Protein AF-A0A439CUJ9-F1 (afdb_monomer)

InterPro domains:
  IPR000056 Ribulose-phosphate 3-epimerase-like [PF00834] (53-218)
  IPR000056 Ribulose-phosphate 3-epimerase-like [PS01086] (178-200)
  IPR000056 Ribulose-phosphate 3-epimerase-like [PTHR11749] (5-219)
  IPR000056 Ribulose-phosphate 3-epimerase-like [cd00429] (6-219)
  IPR011060 Ribulose-phosphate binding barrel [SSF51366] (4-218)
  IPR013785 Aldolase-type TIM barrel [G3DSA:3.20.20.70] (1-219)

Structure (mmCIF, N/CA/C/O backbone):
data_AF-A0A439CUJ9-F1
#
_entry.id   AF-A0A439CUJ9-F1
#
loop_
_atom_site.group_PDB
_atom_site.id
_atom_site.type_symbol
_atom_site.label_atom_id
_atom_site.label_alt_id
_atom_site.label_comp_id
_atom_site.label_asym_id
_atom_site.label_entity_id
_atom_site.label_seq_id
_atom_site.pdbx_PDB_ins_code
_atom_site.Cartn_x
_atom_site.Cartn_y
_atom_site.Cartn_z
_atom_site.occupancy
_atom_site.B_iso_or_equiv
_atom_site.auth_seq_id
_atom_site.auth_comp_id
_atom_site.auth_asym_id
_atom_site.auth_atom_id
_atom_site.pdbx_PDB_model_num
ATOM 1 N N . MET A 1 1 ? -4.126 -18.151 13.450 1.00 56.88 1 MET A N 1
ATOM 2 C CA . MET A 1 1 ? -2.817 -18.750 13.092 1.00 56.88 1 MET A CA 1
ATOM 3 C C . MET A 1 1 ? -2.001 -17.645 12.458 1.00 56.88 1 MET A C 1
ATOM 5 O O . MET A 1 1 ? -2.544 -16.977 11.591 1.00 56.88 1 MET A O 1
ATOM 9 N N . ALA A 1 2 ? -0.741 -17.445 12.864 1.00 62.59 2 ALA A N 1
ATOM 10 C CA . ALA A 1 2 ? 0.074 -16.368 12.299 1.00 62.59 2 ALA A CA 1
ATOM 11 C C . ALA A 1 2 ? 0.083 -16.448 10.756 1.00 62.59 2 ALA A C 1
ATOM 13 O O . ALA A 1 2 ? 0.238 -17.558 10.228 1.00 62.59 2 ALA A O 1
ATOM 14 N N . PRO A 1 3 ? -0.101 -15.323 10.039 1.00 79.75 3 PRO A N 1
ATOM 15 C CA . PRO A 1 3 ? -0.120 -15.326 8.584 1.00 79.75 3 PRO A CA 1
ATOM 16 C C . PRO A 1 3 ? 1.152 -15.946 8.013 1.00 79.75 3 PRO A C 1
ATOM 18 O O . PRO A 1 3 ? 2.239 -15.831 8.588 1.00 79.75 3 PRO A O 1
ATOM 21 N N . LYS A 1 4 ? 1.018 -16.607 6.862 1.00 85.81 4 LYS A N 1
ATOM 22 C CA . LYS A 1 4 ? 2.167 -17.144 6.134 1.00 85.81 4 LYS A CA 1
ATOM 23 C C . LYS A 1 4 ? 3.103 -15.989 5.777 1.00 85.81 4 LYS A C 1
ATOM 25 O O . LYS A 1 4 ? 2.645 -14.958 5.298 1.00 85.81 4 LYS A O 1
ATOM 30 N N . ALA A 1 5 ? 4.405 -16.170 5.988 1.00 88.62 5 ALA A N 1
ATOM 31 C CA . ALA A 1 5 ? 5.384 -15.158 5.611 1.00 88.62 5 ALA A CA 1
ATOM 32 C C . ALA A 1 5 ? 5.330 -14.887 4.097 1.00 88.62 5 ALA A C 1
ATOM 34 O O . ALA A 1 5 ? 5.321 -15.820 3.289 1.00 88.62 5 ALA A O 1
ATOM 35 N N . ILE A 1 6 ? 5.312 -13.606 3.735 1.00 89.81 6 ILE A N 1
ATOM 36 C CA . ILE A 1 6 ? 5.331 -13.106 2.359 1.00 89.81 6 ILE A CA 1
ATOM 37 C C . ILE A 1 6 ? 6.602 -12.275 2.205 1.00 89.81 6 ILE A C 1
ATOM 39 O O . ILE A 1 6 ? 6.964 -11.515 3.099 1.00 89.81 6 ILE A O 1
ATOM 43 N N . ILE A 1 7 ? 7.292 -12.431 1.077 1.00 88.75 7 ILE A N 1
ATOM 44 C CA . ILE A 1 7 ? 8.436 -11.591 0.722 1.00 88.75 7 ILE A CA 1
ATOM 45 C C . ILE A 1 7 ? 7.994 -10.703 -0.433 1.00 88.75 7 ILE A C 1
ATOM 47 O O . ILE A 1 7 ? 7.571 -11.227 -1.463 1.00 88.75 7 ILE A O 1
ATOM 51 N N . ALA A 1 8 ? 8.115 -9.386 -0.265 1.00 89.19 8 ALA A N 1
ATOM 52 C CA . ALA A 1 8 ? 7.685 -8.384 -1.234 1.00 89.19 8 ALA A CA 1
ATOM 53 C C . ALA A 1 8 ? 8.885 -7.609 -1.813 1.00 89.19 8 ALA A C 1
ATOM 55 O O . ALA A 1 8 ? 9.277 -6.574 -1.276 1.00 89.19 8 ALA A O 1
ATOM 56 N N . PRO A 1 9 ? 9.546 -8.077 -2.890 1.00 87.19 9 PRO A N 1
ATOM 57 C CA . PRO A 1 9 ? 10.721 -7.384 -3.407 1.00 87.19 9 PRO A CA 1
ATOM 58 C C . PRO A 1 9 ? 10.364 -6.004 -3.980 1.00 87.19 9 PRO A C 1
ATOM 60 O O . PRO A 1 9 ? 9.748 -5.921 -5.046 1.00 87.19 9 PRO A O 1
ATOM 63 N N . SER A 1 10 ? 10.829 -4.927 -3.339 1.00 86.25 10 SER A N 1
ATOM 64 C CA . SER A 1 10 ? 10.616 -3.550 -3.814 1.00 86.25 10 SER A CA 1
ATOM 65 C C . SER A 1 10 ? 11.237 -3.309 -5.181 1.00 86.25 10 SER A C 1
ATOM 67 O O . SER A 1 10 ? 12.448 -3.472 -5.368 1.00 86.25 10 SER A O 1
ATOM 69 N N . ILE A 1 11 ? 10.426 -2.917 -6.164 1.00 84.81 11 ILE A N 1
ATOM 70 C CA . ILE A 1 11 ? 10.901 -2.653 -7.528 1.00 84.81 11 ILE A CA 1
ATOM 71 C C . ILE A 1 11 ? 11.652 -1.320 -7.653 1.00 84.81 11 ILE A C 1
ATOM 73 O O . ILE A 1 11 ? 12.277 -1.072 -8.678 1.00 84.81 11 ILE A O 1
ATOM 77 N N . LEU A 1 12 ? 11.671 -0.497 -6.598 1.00 80.75 12 LEU A N 1
ATOM 78 C CA . LEU A 1 12 ? 12.441 0.749 -6.550 1.00 80.75 12 LEU A CA 1
ATOM 79 C C . LEU A 1 12 ? 13.957 0.515 -6.693 1.00 80.75 12 LEU A C 1
ATOM 81 O O . LEU A 1 12 ? 14.672 1.386 -7.172 1.00 80.75 12 LEU A O 1
ATOM 85 N N . SER A 1 13 ? 14.443 -0.667 -6.303 1.00 81.69 13 SER A N 1
ATOM 86 C CA . SER A 1 13 ? 15.849 -1.080 -6.433 1.00 81.69 13 SER A CA 1
ATOM 87 C C . SER A 1 13 ? 16.170 -1.809 -7.745 1.00 81.69 13 SER A C 1
ATOM 89 O O . SER A 1 13 ? 17.267 -2.345 -7.899 1.00 81.69 13 SER A O 1
ATOM 91 N N . ALA A 1 14 ? 15.208 -1.918 -8.665 1.00 86.00 14 ALA A N 1
ATOM 92 C CA . ALA A 1 14 ? 15.400 -2.594 -9.943 1.00 86.00 14 ALA A CA 1
ATOM 93 C C . ALA A 1 14 ? 16.078 -1.692 -10.985 1.00 86.00 14 ALA A C 1
ATOM 95 O O . ALA A 1 14 ? 16.062 -0.469 -10.886 1.00 86.00 14 ALA A O 1
ATOM 96 N N . ASP A 1 15 ? 16.604 -2.312 -12.043 1.00 88.06 15 ASP A N 1
ATOM 97 C CA . ASP A 1 15 ? 16.969 -1.591 -13.260 1.00 88.06 15 ASP A CA 1
ATOM 98 C C . ASP A 1 15 ? 15.694 -1.109 -13.973 1.00 88.06 15 ASP A C 1
ATOM 100 O O . ASP A 1 15 ? 14.925 -1.910 -14.524 1.00 88.06 15 ASP A O 1
ATOM 104 N N . PHE A 1 16 ? 15.468 0.208 -13.969 1.00 87.12 16 PHE A N 1
ATOM 105 C CA . PHE A 1 16 ? 14.292 0.808 -14.594 1.00 87.12 16 PHE A CA 1
ATOM 106 C C . PHE A 1 16 ? 14.241 0.623 -16.115 1.00 87.12 16 PHE A C 1
ATOM 108 O O . PHE A 1 16 ? 13.147 0.611 -16.684 1.00 87.12 16 PHE A O 1
ATOM 115 N N . ALA A 1 17 ? 15.380 0.392 -16.777 1.00 90.31 17 ALA A N 1
ATOM 116 C CA . ALA A 1 17 ? 15.408 0.084 -18.204 1.00 90.31 17 ALA A CA 1
ATOM 117 C C . ALA A 1 17 ? 14.853 -1.320 -18.513 1.00 90.31 17 ALA A C 1
ATOM 119 O O . ALA A 1 17 ? 14.482 -1.605 -19.651 1.00 90.31 17 ALA A O 1
ATOM 120 N N . GLN A 1 18 ? 14.761 -2.200 -17.506 1.00 91.12 18 GLN A N 1
ATOM 121 C CA . GLN A 1 18 ? 14.375 -3.605 -17.662 1.00 91.12 18 GLN A CA 1
ATOM 122 C C . GLN A 1 18 ? 13.302 -4.053 -16.654 1.00 91.12 18 GLN A C 1
ATOM 124 O O . GLN A 1 18 ? 13.279 -5.212 -16.227 1.00 91.12 18 GLN A O 1
ATOM 129 N N . LEU A 1 19 ? 12.373 -3.164 -16.280 1.00 87.88 19 LEU A N 1
ATOM 130 C CA . LEU A 1 19 ? 11.358 -3.447 -15.252 1.00 87.88 19 LEU A CA 1
ATOM 131 C C . LEU A 1 19 ? 10.522 -4.697 -15.530 1.00 87.88 19 LEU A C 1
ATOM 133 O O . LEU A 1 19 ? 10.300 -5.491 -14.622 1.00 87.88 19 LEU A O 1
ATOM 137 N N . GLY A 1 20 ? 10.084 -4.907 -16.775 1.00 86.19 20 GLY A N 1
ATOM 138 C CA . GLY A 1 20 ? 9.278 -6.079 -17.135 1.00 86.19 20 GLY A CA 1
ATOM 139 C C . GLY A 1 20 ? 10.035 -7.399 -16.952 1.00 86.19 20 GLY A C 1
ATOM 140 O O . GLY A 1 20 ? 9.498 -8.356 -16.391 1.00 86.19 20 GLY A O 1
ATOM 141 N N . ALA A 1 21 ? 11.304 -7.442 -17.370 1.00 87.75 21 ALA A N 1
ATOM 142 C CA . ALA A 1 21 ? 12.164 -8.610 -17.189 1.00 87.75 21 ALA A CA 1
ATOM 143 C C . ALA A 1 21 ? 12.489 -8.842 -15.706 1.00 87.75 21 ALA A C 1
ATOM 145 O O . ALA A 1 21 ? 12.405 -9.974 -15.227 1.00 87.75 21 ALA A O 1
ATOM 146 N N . THR A 1 22 ? 12.778 -7.770 -14.962 1.00 85.94 22 THR A N 1
ATOM 147 C CA . THR A 1 22 ? 13.052 -7.835 -13.521 1.00 85.94 22 THR A CA 1
ATOM 148 C C . THR A 1 22 ? 11.837 -8.325 -12.739 1.00 85.94 22 THR A C 1
ATOM 150 O O . THR A 1 22 ? 11.966 -9.215 -11.900 1.00 85.94 22 THR A O 1
ATOM 153 N N . ALA A 1 23 ? 10.648 -7.803 -13.044 1.00 83.88 23 ALA A N 1
ATOM 154 C CA . ALA A 1 23 ? 9.389 -8.221 -12.439 1.00 83.88 23 ALA A CA 1
ATOM 155 C C . ALA A 1 23 ? 9.116 -9.707 -12.678 1.00 83.88 23 ALA A C 1
ATOM 157 O O . ALA A 1 23 ? 8.887 -10.452 -11.727 1.00 83.88 23 ALA A O 1
ATOM 158 N N . ARG A 1 24 ? 9.242 -10.163 -13.932 1.00 84.31 24 ARG A N 1
ATOM 159 C CA . ARG A 1 24 ? 9.102 -11.582 -14.277 1.00 84.31 24 ARG A CA 1
ATOM 160 C C . ARG A 1 24 ? 10.120 -12.447 -13.538 1.00 84.31 24 ARG A C 1
ATOM 162 O O . ARG A 1 24 ? 9.749 -13.478 -12.992 1.00 84.31 24 ARG A O 1
ATOM 169 N N . GLY A 1 25 ? 11.388 -12.039 -13.508 1.00 83.50 25 GLY A N 1
ATOM 170 C CA . GLY A 1 25 ? 12.460 -12.783 -12.844 1.00 83.50 25 GLY A CA 1
ATOM 171 C C . GLY A 1 25 ? 12.277 -12.888 -11.328 1.00 83.50 25 GLY A C 1
ATOM 172 O O . GLY A 1 25 ? 12.521 -13.942 -10.745 1.00 83.50 25 GLY A O 1
ATOM 173 N N . ARG A 1 26 ? 11.813 -11.817 -10.676 1.00 81.69 26 ARG A N 1
ATOM 174 C CA . ARG A 1 26 ? 11.471 -11.833 -9.246 1.00 81.69 26 ARG A CA 1
ATOM 175 C C . ARG A 1 26 ? 10.249 -12.704 -8.990 1.00 81.69 26 ARG A C 1
ATOM 177 O O . ARG A 1 26 ? 10.286 -13.540 -8.094 1.00 81.69 26 ARG A O 1
ATOM 184 N N . TRP A 1 27 ? 9.217 -12.582 -9.822 1.00 79.06 27 TRP A N 1
ATOM 185 C CA . TRP A 1 27 ? 8.025 -13.416 -9.726 1.00 79.06 27 TRP A CA 1
ATOM 186 C C . TRP A 1 27 ? 8.336 -14.906 -9.897 1.00 79.06 27 TRP A C 1
ATOM 188 O O . TRP A 1 27 ? 7.811 -15.708 -9.131 1.00 79.06 27 TRP A O 1
ATOM 198 N N . THR A 1 28 ? 9.193 -15.308 -10.845 1.00 76.94 28 THR A N 1
ATOM 199 C CA . THR A 1 28 ? 9.563 -16.725 -11.043 1.00 76.94 28 THR A CA 1
ATOM 200 C C . THR A 1 28 ? 10.370 -17.304 -9.885 1.00 76.94 28 THR A C 1
ATOM 202 O O . THR A 1 28 ? 10.243 -18.493 -9.608 1.00 76.94 28 THR A O 1
ATOM 205 N N . ARG A 1 29 ? 11.178 -16.481 -9.208 1.00 76.19 29 ARG A N 1
ATOM 206 C CA . ARG A 1 29 ? 12.072 -16.909 -8.119 1.00 76.19 29 ARG A CA 1
ATOM 207 C C . ARG A 1 29 ? 11.450 -16.813 -6.726 1.00 76.19 29 ARG A C 1
ATOM 209 O O . ARG A 1 29 ? 11.923 -17.494 -5.823 1.00 76.19 29 ARG A O 1
ATOM 216 N N . ALA A 1 30 ? 10.431 -15.978 -6.535 1.00 65.38 30 ALA A N 1
ATOM 217 C CA . ALA A 1 30 ? 9.776 -15.815 -5.243 1.00 65.38 30 ALA A CA 1
ATOM 218 C C . ALA A 1 30 ? 8.842 -17.012 -4.951 1.00 65.38 30 ALA A C 1
ATOM 220 O O . ALA A 1 30 ? 7.888 -17.229 -5.704 1.00 65.38 30 ALA A O 1
ATOM 221 N N . PRO A 1 31 ? 9.069 -17.778 -3.863 1.00 55.97 31 PRO A N 1
ATOM 222 C CA . PRO A 1 31 ? 8.199 -18.897 -3.481 1.00 55.97 31 PRO A CA 1
ATOM 223 C C . PRO A 1 31 ? 6.812 -18.425 -3.006 1.00 55.97 31 PRO A C 1
ATOM 225 O O . PRO A 1 31 ? 5.825 -19.147 -3.121 1.00 55.97 31 PRO A O 1
ATOM 228 N N . THR A 1 32 ? 6.742 -17.190 -2.511 1.00 53.72 32 THR A N 1
ATOM 229 C CA . THR A 1 32 ? 5.562 -16.430 -2.081 1.00 53.72 32 THR A CA 1
ATOM 230 C C . THR A 1 32 ? 5.905 -14.958 -2.269 1.00 53.72 32 THR A C 1
ATOM 232 O O . THR A 1 32 ? 7.034 -14.583 -1.949 1.00 53.72 32 THR A O 1
ATOM 235 N N . GLY A 1 33 ? 4.993 -14.117 -2.760 1.00 55.78 33 GLY A N 1
ATOM 236 C CA . GLY A 1 33 ? 5.328 -12.697 -2.825 1.00 55.78 33 GLY A CA 1
ATOM 237 C C . GLY A 1 33 ? 4.333 -11.779 -3.508 1.00 55.78 33 GLY A C 1
ATOM 238 O O . GLY A 1 33 ? 3.817 -12.089 -4.588 1.00 55.78 33 GLY A O 1
ATOM 239 N N . SER A 1 34 ? 4.148 -10.621 -2.885 1.00 58.66 34 SER A N 1
ATOM 240 C CA . SER A 1 34 ? 3.695 -9.403 -3.536 1.00 58.66 34 SER A CA 1
ATOM 241 C C . SER A 1 34 ? 4.873 -8.705 -4.231 1.00 58.66 34 SER A C 1
ATOM 243 O O . SER A 1 34 ? 6.044 -9.047 -4.054 1.00 58.66 34 SER A O 1
ATOM 245 N N . MET A 1 35 ? 4.578 -7.737 -5.083 1.00 66.25 35 MET A N 1
ATOM 246 C CA . MET A 1 35 ? 5.560 -6.793 -5.593 1.00 66.25 35 MET A CA 1
ATOM 247 C C . MET A 1 35 ? 5.265 -5.436 -4.988 1.00 66.25 35 MET A C 1
ATOM 249 O O . MET A 1 35 ? 4.222 -4.869 -5.300 1.00 66.25 35 MET A O 1
ATOM 253 N N . LEU A 1 36 ? 6.195 -4.929 -4.179 1.00 66.62 36 LEU A N 1
ATOM 254 C CA . LEU A 1 36 ? 6.102 -3.589 -3.620 1.00 66.62 36 LEU A CA 1
ATOM 255 C C . LEU A 1 36 ? 6.466 -2.556 -4.697 1.00 66.62 36 LEU A C 1
ATOM 257 O O . LEU A 1 36 ? 7.576 -2.539 -5.246 1.00 66.62 36 LEU A O 1
ATOM 261 N N . ILE A 1 37 ? 5.489 -1.721 -5.025 1.00 69.12 37 ILE A N 1
ATOM 262 C CA . ILE A 1 37 ? 5.508 -0.679 -6.045 1.00 69.12 37 ILE A CA 1
ATOM 263 C C . ILE A 1 37 ? 5.378 0.655 -5.313 1.00 69.12 37 ILE A C 1
ATOM 265 O O . ILE A 1 37 ? 4.281 1.098 -4.989 1.00 69.12 37 ILE A O 1
ATOM 269 N N . SER A 1 38 ? 6.516 1.292 -5.049 1.00 73.19 38 SER A N 1
ATOM 270 C CA . SER A 1 38 ? 6.581 2.590 -4.380 1.00 73.19 38 SER A CA 1
ATOM 271 C C . SER A 1 38 ? 6.253 3.726 -5.353 1.00 73.19 38 SER A C 1
ATOM 273 O O . SER A 1 38 ? 7.038 4.011 -6.263 1.00 73.19 38 SER A O 1
ATOM 275 N N . CYS A 1 39 ? 5.122 4.399 -5.150 1.00 67.12 39 CYS A N 1
ATOM 276 C CA . CYS A 1 39 ? 4.678 5.533 -5.960 1.00 67.12 39 CYS A CA 1
ATOM 277 C C . CYS A 1 39 ? 4.835 6.838 -5.187 1.00 67.12 39 CYS A C 1
ATOM 279 O O . CYS A 1 39 ? 4.351 6.958 -4.063 1.00 67.12 39 CYS A O 1
ATOM 281 N N . VAL A 1 40 ? 5.526 7.802 -5.796 1.00 65.38 40 VAL A N 1
ATOM 282 C CA . VAL A 1 40 ? 5.964 9.022 -5.123 1.00 65.38 40 VAL A CA 1
ATOM 283 C C . VAL A 1 40 ? 5.701 10.263 -5.976 1.00 65.38 40 VAL A C 1
ATOM 285 O O . VAL A 1 40 ? 6.002 10.259 -7.171 1.00 65.38 40 VAL A O 1
ATOM 288 N N . GLU A 1 41 ? 5.186 11.322 -5.350 1.00 57.09 41 GLU A N 1
ATOM 289 C CA . GLU A 1 41 ? 4.962 12.650 -5.943 1.00 57.09 41 GLU A CA 1
ATOM 290 C C . GLU A 1 41 ? 5.873 13.725 -5.302 1.00 57.09 41 GLU A C 1
ATOM 292 O O . GLU A 1 41 ? 6.038 13.695 -4.082 1.00 57.09 41 GLU A O 1
ATOM 297 N N . PRO A 1 42 ? 6.377 14.720 -6.077 1.00 42.53 42 PRO A N 1
ATOM 298 C CA . PRO A 1 42 ? 7.525 15.575 -5.737 1.00 42.53 42 PRO A CA 1
ATOM 299 C C . PRO A 1 42 ? 7.591 16.264 -4.364 1.00 42.53 42 PRO A C 1
ATOM 301 O O . PRO A 1 42 ? 8.224 15.736 -3.496 1.00 42.53 42 PRO A O 1
ATOM 304 N N . LYS A 1 43 ? 7.068 17.459 -4.116 1.00 44.88 43 LYS A N 1
ATOM 305 C CA . LYS A 1 43 ? 7.453 18.461 -3.087 1.00 44.88 43 LYS A CA 1
ATOM 306 C C . LYS A 1 43 ? 8.400 19.485 -3.707 1.00 44.88 43 LYS A C 1
ATOM 308 O O . LYS A 1 43 ? 9.581 19.202 -3.912 1.00 44.88 43 LYS A O 1
ATOM 313 N N . PRO A 1 44 ? 7.900 20.695 -4.001 1.00 40.56 44 PRO A N 1
ATOM 314 C CA . PRO A 1 44 ? 8.744 21.821 -4.344 1.00 40.56 44 PRO A CA 1
ATOM 315 C C . PRO A 1 44 ? 9.737 22.103 -3.212 1.00 40.56 44 PRO A C 1
ATOM 317 O O . PRO A 1 44 ? 9.394 22.074 -2.029 1.00 40.56 44 PRO A O 1
ATOM 320 N N . LEU A 1 45 ? 10.978 22.410 -3.583 1.00 41.78 45 LEU A N 1
ATOM 321 C CA . LEU A 1 45 ? 12.003 22.945 -2.689 1.00 41.78 45 LEU A CA 1
ATOM 322 C C . LEU A 1 45 ? 11.633 24.384 -2.282 1.00 41.78 45 LEU A C 1
ATOM 324 O O . LEU A 1 45 ? 12.243 25.339 -2.748 1.00 41.78 45 LEU A O 1
ATOM 328 N N . GLU A 1 46 ? 10.620 24.559 -1.434 1.00 44.81 46 GLU A N 1
ATOM 329 C CA . GLU A 1 46 ? 10.283 25.852 -0.829 1.00 44.81 46 GLU A CA 1
ATOM 330 C C . GLU A 1 46 ? 10.353 25.804 0.710 1.00 44.81 46 GLU A C 1
ATOM 332 O O . GLU A 1 46 ? 10.180 24.738 1.315 1.00 44.81 46 GLU A O 1
ATOM 337 N N . PRO A 1 47 ? 10.666 26.942 1.369 1.00 40.62 47 PRO A N 1
ATOM 338 C CA . PRO A 1 47 ? 10.909 27.008 2.810 1.00 40.62 47 PRO A CA 1
ATOM 339 C C . PRO A 1 47 ? 9.688 26.558 3.641 1.00 40.62 47 PRO A C 1
ATOM 341 O O . PRO A 1 47 ? 8.556 26.604 3.160 1.00 40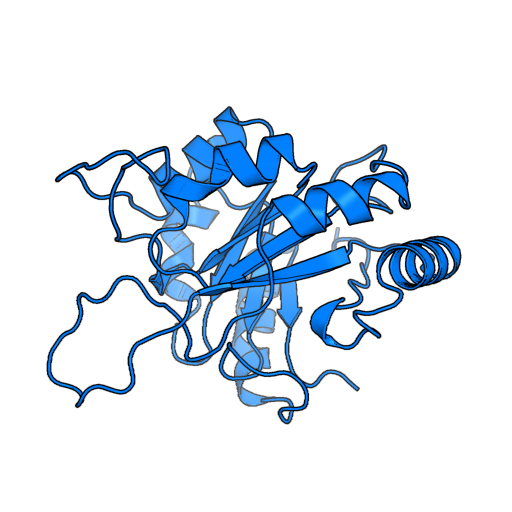.62 47 PRO A O 1
ATOM 344 N N . PRO A 1 48 ? 9.883 26.147 4.913 1.00 45.66 48 PRO A N 1
ATOM 345 C CA . PRO A 1 48 ? 8.976 25.272 5.681 1.00 45.66 48 PRO A CA 1
ATOM 346 C C . PRO A 1 48 ? 7.605 25.860 6.094 1.00 45.66 48 PRO A C 1
ATOM 348 O O . PRO A 1 48 ? 6.963 25.346 7.007 1.00 45.66 48 PRO A O 1
ATOM 351 N N . ALA A 1 49 ? 7.112 26.916 5.446 1.00 34.59 49 ALA A N 1
ATOM 352 C CA . ALA A 1 49 ? 5.967 27.699 5.911 1.00 34.59 49 ALA A CA 1
ATOM 353 C C . ALA A 1 49 ? 4.604 27.375 5.259 1.00 34.59 49 ALA A C 1
ATOM 355 O O . ALA A 1 49 ? 3.613 28.014 5.615 1.00 34.59 49 ALA A O 1
ATOM 356 N N . ARG A 1 50 ? 4.476 26.402 4.341 1.00 34.88 50 ARG A N 1
ATOM 357 C CA . ARG A 1 50 ? 3.163 26.055 3.747 1.00 34.88 50 ARG A CA 1
ATOM 358 C C . ARG A 1 50 ? 2.889 24.547 3.751 1.00 34.88 50 ARG A C 1
ATOM 360 O O . ARG A 1 50 ? 3.309 23.818 2.873 1.00 34.88 50 ARG A O 1
ATOM 367 N N . LYS A 1 51 ? 2.093 24.103 4.731 1.00 38.59 51 LYS A N 1
ATOM 368 C CA . LYS A 1 51 ? 1.551 22.738 4.937 1.00 38.59 51 LYS A CA 1
ATOM 369 C C . LYS A 1 51 ? 0.560 22.237 3.848 1.00 38.59 51 LYS A C 1
ATOM 371 O O . LYS A 1 51 ? -0.305 21.425 4.157 1.00 38.59 51 LYS A O 1
ATOM 376 N N . ARG A 1 52 ? 0.568 22.765 2.616 1.00 41.56 52 ARG A N 1
ATOM 377 C CA . ARG A 1 52 ? -0.534 22.563 1.640 1.00 41.56 52 ARG A CA 1
ATOM 378 C C . ARG A 1 52 ? -0.093 22.481 0.173 1.00 41.56 52 ARG A C 1
ATOM 380 O O . ARG A 1 52 ? -0.725 23.085 -0.683 1.00 41.56 52 ARG A O 1
ATOM 387 N N . ASP A 1 53 ? 0.977 21.765 -0.128 1.00 37.25 53 ASP A N 1
ATOM 388 C CA . ASP A 1 53 ? 1.518 21.650 -1.486 1.00 37.25 53 ASP A CA 1
ATOM 389 C C . ASP A 1 53 ? 1.236 20.308 -2.176 1.00 37.25 53 ASP A C 1
ATOM 391 O O . ASP A 1 53 ? 1.671 20.132 -3.304 1.00 37.25 53 ASP A O 1
ATOM 395 N N . GLY A 1 54 ? 0.470 19.390 -1.576 1.00 45.91 54 GLY A N 1
ATOM 396 C CA . GLY A 1 54 ? 0.022 18.178 -2.280 1.00 45.91 54 GLY A CA 1
ATOM 397 C C . GLY A 1 54 ? 1.127 17.146 -2.521 1.00 45.91 54 GLY A C 1
ATOM 398 O O . GLY A 1 54 ? 0.987 16.301 -3.394 1.00 45.91 54 GLY A O 1
ATOM 399 N N . HIS A 1 55 ? 2.201 17.176 -1.729 1.00 63.12 55 HIS A N 1
ATOM 400 C CA . HIS A 1 55 ? 3.326 16.252 -1.858 1.00 63.12 55 HIS A CA 1
ATOM 401 C C . HIS A 1 55 ? 3.705 15.616 -0.517 1.00 63.12 55 HIS A C 1
ATOM 403 O O . HIS A 1 55 ? 3.623 16.266 0.526 1.00 63.12 55 HIS A O 1
ATOM 409 N N . PHE A 1 56 ? 4.097 14.339 -0.529 1.00 77.00 56 PHE A N 1
ATOM 410 C CA . PHE A 1 56 ? 4.207 13.531 0.695 1.00 77.00 56 PHE A CA 1
ATOM 411 C C . PHE A 1 56 ? 5.649 13.223 1.127 1.00 77.00 56 PHE A C 1
ATOM 413 O O . PHE A 1 56 ? 5.947 13.204 2.325 1.00 77.00 56 PHE A O 1
ATOM 420 N N . VAL A 1 57 ? 6.559 13.024 0.172 1.00 79.69 57 VAL A N 1
ATOM 421 C CA . VAL A 1 57 ? 7.996 12.795 0.406 1.00 79.69 57 VAL A CA 1
ATOM 422 C C . VAL A 1 57 ? 8.799 13.432 -0.733 1.00 79.69 57 VAL A C 1
ATOM 424 O O . VAL A 1 57 ? 8.271 13.520 -1.831 1.00 79.69 57 VAL A O 1
ATOM 427 N N . PRO A 1 58 ? 10.055 13.861 -0.515 1.00 78.88 58 PRO A N 1
ATOM 428 C CA . PRO A 1 58 ? 10.810 14.664 -1.481 1.00 78.88 58 PRO A CA 1
ATOM 429 C C . PRO A 1 58 ? 11.478 13.813 -2.580 1.00 78.88 58 PRO A C 1
ATOM 431 O O . PRO A 1 58 ? 12.697 13.846 -2.739 1.00 78.88 58 PRO A O 1
ATOM 434 N N . ASN A 1 59 ? 10.704 13.010 -3.314 1.00 76.69 59 ASN A N 1
ATOM 435 C CA . ASN A 1 59 ? 11.198 12.186 -4.423 1.00 76.69 59 ASN A CA 1
ATOM 436 C C . ASN A 1 59 ? 10.107 11.993 -5.499 1.00 76.69 59 ASN A C 1
ATOM 438 O O . ASN A 1 59 ? 8.950 12.328 -5.284 1.00 76.69 59 ASN A O 1
ATOM 442 N N . ILE A 1 60 ? 10.462 11.465 -6.672 1.00 78.38 60 ILE A N 1
ATOM 443 C CA . ILE A 1 60 ? 9.513 11.036 -7.708 1.00 78.38 60 ILE A CA 1
ATOM 444 C C . ILE A 1 60 ? 9.969 9.686 -8.240 1.00 78.38 60 ILE A C 1
ATOM 446 O O . ILE A 1 60 ? 11.141 9.506 -8.567 1.00 78.38 60 ILE A O 1
ATOM 450 N N . THR A 1 61 ? 9.038 8.745 -8.360 1.00 82.62 61 THR A N 1
ATOM 451 C CA . THR A 1 61 ? 9.315 7.419 -8.919 1.00 82.62 61 THR A CA 1
ATOM 452 C C . THR A 1 61 ? 8.555 7.228 -10.226 1.00 82.62 61 THR A C 1
ATOM 454 O O . THR A 1 61 ? 9.004 7.658 -11.286 1.00 82.62 61 THR A O 1
ATOM 457 N N . PHE A 1 62 ? 7.390 6.596 -10.171 1.00 83.81 62 PHE A N 1
ATOM 458 C CA . PHE A 1 62 ? 6.525 6.332 -11.309 1.00 83.81 62 PHE A CA 1
ATOM 459 C C . PHE A 1 62 ? 5.079 6.146 -10.837 1.00 83.81 62 PHE A C 1
ATOM 461 O O . PHE A 1 62 ? 4.826 5.807 -9.682 1.00 83.81 62 PHE A O 1
ATOM 468 N N . GLY A 1 63 ? 4.129 6.358 -11.749 1.00 88.62 63 GLY A N 1
ATOM 469 C CA . GLY A 1 63 ? 2.695 6.214 -11.488 1.00 88.62 63 GLY A CA 1
ATOM 470 C C . GLY A 1 63 ? 2.052 5.011 -12.185 1.00 88.62 63 GLY A C 1
ATOM 471 O O . GLY A 1 63 ? 2.726 4.153 -12.767 1.00 88.62 63 GLY A O 1
ATOM 472 N N . ALA A 1 64 ? 0.716 5.004 -12.191 1.00 91.06 64 ALA A N 1
ATOM 473 C CA . ALA A 1 64 ? -0.136 3.967 -12.777 1.00 91.06 64 ALA A CA 1
ATOM 474 C C . ALA A 1 64 ? 0.264 3.496 -14.200 1.00 91.06 64 ALA A C 1
ATOM 476 O O . ALA A 1 64 ? 0.225 2.285 -14.444 1.00 91.06 64 ALA A O 1
ATOM 477 N N . PRO A 1 65 ? 0.727 4.357 -15.137 1.00 92.19 65 PRO A N 1
ATOM 478 C CA . PRO A 1 65 ? 1.140 3.896 -16.465 1.00 92.19 65 PRO A CA 1
ATOM 479 C C . PRO A 1 65 ? 2.269 2.859 -16.442 1.00 92.19 65 PRO A C 1
ATOM 481 O O . PRO A 1 65 ? 2.258 1.931 -17.250 1.00 92.19 65 PRO A O 1
ATOM 484 N N . VAL A 1 66 ? 3.228 2.980 -15.518 1.00 91.38 66 VAL A N 1
ATOM 485 C CA . VAL A 1 66 ? 4.336 2.020 -15.384 1.00 91.38 66 VAL A CA 1
ATOM 486 C C . VAL A 1 66 ? 3.835 0.716 -14.770 1.00 91.38 66 VAL A C 1
ATOM 488 O O . VAL A 1 66 ? 4.145 -0.355 -15.295 1.00 91.38 66 VAL A O 1
ATOM 491 N N . VAL A 1 67 ? 2.978 0.793 -13.746 1.00 91.44 67 VAL A N 1
ATOM 492 C CA . VAL A 1 67 ? 2.326 -0.378 -13.131 1.00 91.44 67 VAL A CA 1
ATOM 493 C C . VAL A 1 67 ? 1.596 -1.210 -14.185 1.00 91.44 67 VAL A C 1
ATOM 495 O O . VAL A 1 67 ? 1.834 -2.413 -14.294 1.00 91.44 67 VAL A O 1
ATOM 498 N N . ALA A 1 68 ? 0.819 -0.560 -15.056 1.00 94.44 68 ALA A N 1
ATOM 499 C CA . ALA A 1 68 ? 0.093 -1.219 -16.140 1.00 94.44 68 ALA A CA 1
ATOM 500 C C . ALA A 1 68 ? 1.010 -1.934 -17.149 1.00 94.44 68 ALA A C 1
ATOM 502 O O . ALA A 1 68 ? 0.618 -2.940 -17.748 1.00 94.44 68 ALA A O 1
ATOM 503 N N . LYS A 1 69 ? 2.237 -1.438 -17.370 1.00 94.25 69 LYS A N 1
ATOM 504 C CA . LYS A 1 69 ? 3.225 -2.118 -18.224 1.00 94.25 69 LYS A CA 1
ATOM 505 C C . LYS A 1 69 ? 3.833 -3.321 -17.513 1.00 94.25 69 LYS A C 1
ATOM 507 O O . LYS A 1 69 ? 3.900 -4.387 -18.118 1.00 94.25 69 LYS A O 1
ATOM 512 N N . ILE A 1 70 ? 4.212 -3.178 -16.242 1.00 91.06 70 ILE A N 1
ATOM 513 C CA . ILE A 1 70 ? 4.796 -4.264 -15.440 1.00 91.06 70 ILE A CA 1
ATOM 514 C C . ILE A 1 70 ? 3.788 -5.403 -15.252 1.00 91.06 70 ILE A C 1
ATOM 516 O O . ILE A 1 70 ? 4.161 -6.571 -15.373 1.00 91.06 70 ILE A O 1
ATOM 520 N N . ARG A 1 71 ? 2.503 -5.083 -15.047 1.00 92.81 71 ARG A N 1
ATOM 521 C CA . ARG A 1 71 ? 1.423 -6.058 -14.829 1.00 92.81 71 ARG A CA 1
ATOM 522 C C . ARG A 1 71 ? 1.348 -7.127 -15.914 1.00 92.81 71 ARG A C 1
ATOM 524 O O . ARG A 1 71 ? 1.021 -8.265 -15.607 1.00 92.81 71 ARG A O 1
ATOM 531 N N . LYS A 1 72 ? 1.709 -6.797 -17.160 1.00 93.69 72 LYS A N 1
ATOM 532 C CA . LYS A 1 72 ? 1.720 -7.728 -18.307 1.00 93.69 72 LYS A CA 1
ATOM 533 C C . LYS A 1 72 ? 2.790 -8.821 -18.217 1.00 93.69 72 LYS A C 1
ATOM 535 O O . LYS A 1 72 ? 2.782 -9.751 -19.017 1.00 93.69 72 LYS A O 1
ATOM 540 N N . HIS A 1 73 ? 3.745 -8.687 -17.300 1.00 91.62 73 HIS A N 1
ATOM 541 C CA . HIS A 1 73 ? 4.870 -9.608 -17.147 1.00 91.62 73 HIS A CA 1
ATOM 542 C C . HIS A 1 73 ? 4.738 -10.548 -15.947 1.00 91.62 73 HIS A C 1
ATOM 544 O O . HIS A 1 73 ? 5.619 -11.391 -15.764 1.00 91.62 73 HIS A O 1
ATOM 550 N N . VAL A 1 74 ? 3.675 -10.401 -15.156 1.00 90.25 74 VAL A N 1
ATOM 551 C CA . VAL A 1 74 ? 3.436 -11.120 -13.905 1.00 90.25 74 VAL A CA 1
ATOM 552 C C . VAL A 1 74 ? 1.988 -11.601 -13.915 1.00 90.25 74 VAL A C 1
ATOM 554 O O . VAL A 1 74 ? 1.093 -10.805 -14.199 1.00 90.25 74 VAL A O 1
ATOM 557 N N . ASP A 1 75 ? 1.729 -12.854 -13.561 1.00 90.62 75 ASP A N 1
ATOM 558 C CA . ASP A 1 75 ? 0.355 -13.363 -13.471 1.00 90.62 75 ASP A CA 1
ATOM 559 C C . ASP A 1 75 ? -0.366 -12.800 -12.241 1.00 90.62 75 ASP A C 1
ATOM 561 O O . ASP A 1 75 ? 0.261 -12.531 -11.209 1.00 90.62 75 ASP A O 1
ATOM 565 N N . ARG A 1 76 ? -1.680 -12.576 -12.358 1.00 90.75 76 ARG A N 1
ATOM 566 C CA . ARG A 1 76 ? -2.493 -12.111 -11.225 1.00 90.75 76 ARG A CA 1
ATOM 567 C C . ARG A 1 76 ? -2.560 -13.192 -10.143 1.00 90.75 76 ARG A C 1
ATOM 569 O O . ARG A 1 76 ? -2.528 -14.379 -10.478 1.00 90.75 76 ARG A O 1
ATOM 576 N N . PRO A 1 77 ? -2.668 -12.801 -8.866 1.00 91.25 77 PRO A N 1
ATOM 577 C CA . PRO A 1 77 ? -2.794 -13.770 -7.792 1.00 91.25 77 PRO A CA 1
ATOM 578 C C . PRO A 1 77 ? -4.127 -14.527 -7.897 1.00 91.25 77 PRO A C 1
ATOM 580 O O . PRO A 1 77 ? -5.147 -13.967 -8.297 1.00 91.25 77 PRO A O 1
ATOM 583 N N . THR A 1 78 ? -4.123 -15.808 -7.527 1.00 89.94 78 THR A N 1
ATOM 584 C CA . THR A 1 78 ? -5.336 -16.647 -7.448 1.00 89.94 78 THR A CA 1
ATOM 585 C C . THR A 1 78 ? -6.012 -16.592 -6.077 1.00 89.94 78 THR A C 1
ATOM 587 O O . THR A 1 78 ? -7.111 -17.109 -5.912 1.00 89.94 78 THR A O 1
ATOM 590 N N . GLU A 1 79 ? -5.346 -15.995 -5.089 1.00 90.44 79 GLU A N 1
ATOM 591 C CA . GLU A 1 79 ? -5.782 -15.867 -3.697 1.00 90.44 79 GLU A CA 1
ATOM 592 C C . GLU A 1 79 ? -5.302 -14.525 -3.118 1.00 90.44 79 GLU A C 1
ATOM 594 O O . GLU A 1 79 ? -4.324 -13.953 -3.608 1.00 90.44 79 GLU A O 1
ATOM 599 N N . SER A 1 80 ? -5.967 -14.012 -2.080 1.00 89.00 80 SER A N 1
ATOM 600 C CA . SER A 1 80 ? -5.595 -12.740 -1.440 1.00 89.00 80 SER A CA 1
ATOM 601 C C . SER A 1 80 ? -4.171 -12.781 -0.880 1.00 89.00 80 SER A C 1
ATOM 603 O O . SER A 1 80 ? -3.778 -13.759 -0.248 1.00 89.00 80 SER A O 1
ATOM 605 N N . HIS A 1 81 ? -3.396 -11.715 -1.112 1.00 88.19 81 HIS A N 1
ATOM 606 C CA . HIS A 1 81 ? -1.960 -11.629 -0.791 1.00 88.19 81 HIS A CA 1
ATOM 607 C C . HIS A 1 81 ? -1.096 -12.744 -1.418 1.00 88.19 81 HIS A C 1
ATOM 609 O O . HIS A 1 81 ? 0.058 -12.954 -1.035 1.00 88.19 81 HIS A O 1
ATOM 615 N N . GLY A 1 82 ? -1.643 -13.461 -2.402 1.00 88.50 82 GLY A N 1
ATOM 616 C CA . GLY A 1 82 ? -0.972 -14.546 -3.091 1.00 88.50 82 GLY A CA 1
ATOM 617 C C . GLY A 1 82 ? 0.165 -14.069 -3.990 1.00 88.50 82 GLY A C 1
ATOM 618 O O . GLY A 1 82 ? 0.424 -12.877 -4.187 1.00 88.50 82 GLY A O 1
ATOM 619 N N . ARG A 1 83 ? 0.856 -15.035 -4.590 1.00 87.62 83 ARG A N 1
ATOM 620 C CA . ARG A 1 83 ? 1.957 -14.758 -5.514 1.00 87.62 83 ARG A CA 1
ATOM 621 C C . ARG A 1 83 ? 1.477 -13.940 -6.713 1.00 87.62 83 ARG A C 1
ATOM 623 O O . ARG A 1 83 ? 0.549 -14.337 -7.406 1.00 87.62 83 ARG A O 1
ATOM 630 N N . GLY A 1 84 ? 2.174 -12.841 -6.991 1.00 88.00 84 GLY A N 1
ATOM 631 C CA . GLY A 1 84 ? 1.842 -11.945 -8.101 1.00 88.00 84 GLY A CA 1
ATOM 632 C C . GLY A 1 84 ? 0.911 -10.794 -7.723 1.00 88.00 84 GLY A C 1
ATOM 633 O O . GLY A 1 84 ? 0.571 -10.009 -8.609 1.00 88.00 84 GLY A O 1
ATOM 634 N N . THR A 1 85 ? 0.548 -10.666 -6.440 1.00 92.94 85 THR A N 1
ATOM 635 C CA . THR A 1 85 ? -0.115 -9.474 -5.883 1.00 92.94 85 THR A CA 1
ATOM 636 C C . THR A 1 85 ? 0.743 -8.239 -6.142 1.00 92.94 85 THR A C 1
ATOM 638 O O . THR A 1 85 ? 1.926 -8.224 -5.808 1.00 92.94 85 THR A O 1
ATOM 641 N N . PHE A 1 86 ? 0.175 -7.195 -6.734 1.00 95.00 86 PHE A N 1
ATOM 642 C CA . PHE A 1 86 ? 0.812 -5.882 -6.800 1.00 95.00 86 PHE A CA 1
ATOM 643 C C . PHE A 1 86 ? 0.407 -5.060 -5.587 1.00 95.00 86 PHE A C 1
ATOM 645 O O . PHE A 1 86 ? -0.753 -4.670 -5.463 1.00 95.00 86 PHE A O 1
ATOM 652 N N . ASP A 1 87 ? 1.384 -4.824 -4.720 1.00 95.50 87 ASP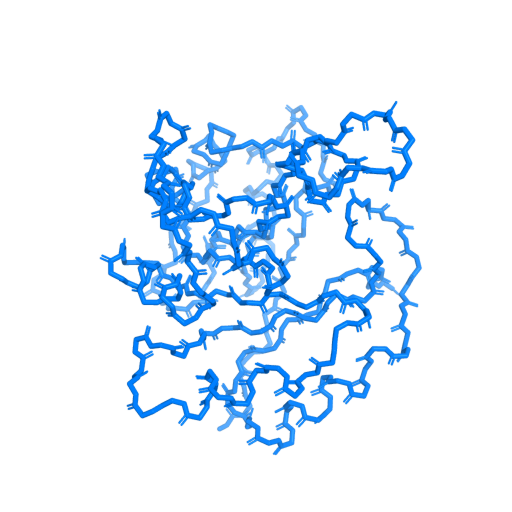 A N 1
ATOM 653 C CA . ASP A 1 87 ? 1.279 -3.961 -3.556 1.00 95.50 87 ASP A CA 1
ATOM 654 C C . ASP A 1 87 ? 1.775 -2.570 -3.939 1.00 95.50 87 ASP A C 1
ATOM 656 O O . ASP A 1 87 ? 2.971 -2.337 -4.116 1.00 95.50 87 ASP A O 1
ATOM 660 N N . CYS A 1 88 ? 0.844 -1.654 -4.171 1.00 95.50 88 CYS A N 1
ATOM 661 C CA . CYS A 1 88 ? 1.164 -0.278 -4.497 1.00 95.50 88 CYS A CA 1
ATOM 662 C C . CYS A 1 88 ? 1.229 0.538 -3.210 1.00 95.50 88 CYS A C 1
ATOM 664 O O . CYS A 1 88 ? 0.198 0.902 -2.645 1.00 95.50 88 CYS A O 1
ATOM 666 N N . HIS A 1 89 ? 2.450 0.852 -2.781 1.00 95.81 89 HIS A N 1
ATOM 667 C CA . HIS A 1 89 ? 2.722 1.706 -1.635 1.00 95.81 89 HIS A CA 1
ATOM 668 C C . HIS A 1 89 ? 2.751 3.174 -2.057 1.00 95.81 89 HIS A C 1
ATOM 670 O O . HIS A 1 89 ? 3.654 3.663 -2.741 1.00 95.81 89 HIS A O 1
ATOM 676 N N . MET A 1 90 ? 1.695 3.866 -1.655 1.00 94.19 90 MET A N 1
ATOM 677 C CA . MET A 1 90 ? 1.289 5.185 -2.105 1.00 94.19 90 MET A CA 1
ATOM 678 C C . MET A 1 90 ? 1.850 6.254 -1.167 1.00 94.19 90 MET A C 1
ATOM 680 O O . MET A 1 90 ? 1.187 6.714 -0.235 1.00 94.19 90 MET A O 1
ATOM 684 N N . MET A 1 91 ? 3.084 6.675 -1.439 1.00 91.88 91 MET A N 1
ATOM 685 C CA . MET A 1 91 ? 3.743 7.804 -0.780 1.00 91.88 91 MET A CA 1
ATOM 686 C C . MET A 1 91 ? 3.372 9.121 -1.479 1.00 91.88 91 MET A C 1
ATOM 688 O O . MET A 1 91 ? 4.222 9.831 -2.019 1.00 91.88 91 MET A O 1
ATOM 692 N N . ILE A 1 92 ? 2.077 9.435 -1.473 1.00 89.56 92 ILE A N 1
ATOM 693 C CA . ILE A 1 92 ? 1.468 10.585 -2.158 1.00 89.56 92 ILE A CA 1
ATOM 694 C C . ILE A 1 92 ? 0.499 11.314 -1.226 1.00 89.56 92 ILE A C 1
ATOM 696 O O . ILE A 1 92 ? -0.015 10.723 -0.278 1.00 89.56 92 ILE A O 1
ATOM 700 N N . ALA A 1 93 ? 0.255 12.606 -1.459 1.00 89.62 93 ALA A N 1
ATOM 701 C CA . ALA A 1 93 ? -0.473 13.423 -0.483 1.00 89.62 93 ALA A CA 1
ATOM 702 C C . ALA A 1 93 ? -1.995 13.273 -0.563 1.00 89.62 93 ALA A C 1
ATOM 704 O O . ALA A 1 93 ? -2.678 13.442 0.445 1.00 89.62 93 ALA A O 1
ATOM 705 N N . GLU A 1 94 ? -2.528 12.972 -1.749 1.00 92.62 94 GLU A N 1
ATOM 706 C CA . GLU A 1 94 ? -3.969 12.867 -2.000 1.00 92.62 94 GLU A CA 1
ATOM 707 C C . GLU A 1 94 ? -4.347 11.458 -2.490 1.00 92.62 94 GLU A C 1
ATOM 709 O O . GLU A 1 94 ? -4.835 11.295 -3.610 1.00 92.62 94 GLU A O 1
ATOM 714 N N . PRO A 1 95 ? -4.126 10.404 -1.678 1.00 94.62 95 PRO A N 1
ATOM 715 C CA . PRO A 1 95 ? -4.202 9.020 -2.138 1.00 94.62 95 PRO A CA 1
ATOM 716 C C . PRO A 1 95 ? -5.576 8.617 -2.675 1.00 94.62 95 PRO A C 1
ATOM 718 O O . PRO A 1 95 ? -5.643 7.766 -3.558 1.00 94.62 95 PRO A O 1
ATOM 721 N N . LYS A 1 96 ? -6.672 9.230 -2.210 1.00 96.62 96 LYS A N 1
ATOM 722 C CA . LYS A 1 96 ? -8.025 8.882 -2.670 1.00 96.62 96 LYS A CA 1
ATOM 723 C C . LYS A 1 96 ? -8.234 9.123 -4.171 1.00 96.62 96 LYS A C 1
ATOM 725 O O . LYS A 1 96 ? -8.912 8.329 -4.823 1.00 96.62 96 LYS A O 1
ATOM 730 N N . LYS A 1 97 ? -7.592 10.153 -4.734 1.00 94.69 97 LYS A N 1
ATOM 731 C CA . LYS A 1 97 ? -7.705 10.515 -6.157 1.00 94.69 97 LYS A CA 1
ATOM 732 C C . LYS A 1 97 ? -7.225 9.418 -7.102 1.00 94.69 97 LYS A C 1
ATOM 734 O O . LYS A 1 97 ? -7.688 9.332 -8.233 1.00 94.69 97 LYS A O 1
ATOM 739 N N . TRP A 1 98 ? -6.296 8.584 -6.647 1.00 95.31 98 TRP A N 1
ATOM 740 C CA . TRP A 1 98 ? -5.548 7.679 -7.516 1.00 95.31 98 TRP A CA 1
ATOM 741 C C . TRP A 1 98 ? -6.010 6.224 -7.436 1.00 95.31 98 TRP A C 1
ATOM 743 O O . TRP A 1 98 ? -5.605 5.418 -8.273 1.00 95.31 98 TRP A O 1
ATOM 753 N N . VAL A 1 99 ? -6.899 5.886 -6.495 1.00 97.56 99 VAL A N 1
ATOM 754 C CA . VAL A 1 99 ? -7.374 4.508 -6.264 1.00 97.56 99 VAL A CA 1
ATOM 755 C C . VAL A 1 99 ? -7.888 3.867 -7.557 1.00 97.56 99 VAL A C 1
ATOM 757 O O . VAL A 1 99 ? -7.428 2.793 -7.936 1.00 97.56 99 VAL A O 1
ATOM 760 N N . LYS A 1 100 ? -8.783 4.549 -8.288 1.00 97.31 100 LYS A N 1
ATOM 761 C CA . LYS A 1 100 ? -9.366 4.033 -9.541 1.00 97.31 100 LYS A CA 1
ATOM 762 C C . LYS A 1 100 ? -8.330 3.882 -10.659 1.00 97.31 100 LYS A C 1
ATOM 764 O O . LYS A 1 100 ? -8.410 2.939 -11.440 1.00 97.31 100 LYS A O 1
ATOM 769 N N . GLU A 1 101 ? -7.347 4.773 -10.745 1.00 95.75 101 GLU A N 1
ATOM 770 C CA . GLU A 1 101 ? -6.300 4.690 -11.772 1.00 95.75 101 GLU A CA 1
ATOM 771 C C . GLU A 1 101 ? -5.337 3.527 -11.510 1.00 95.75 101 GLU A C 1
ATOM 773 O O . GLU A 1 101 ? -4.990 2.779 -12.427 1.00 95.75 101 GLU A O 1
ATOM 778 N N . PHE A 1 102 ? -4.964 3.300 -10.250 1.00 96.06 102 PHE A N 1
ATOM 779 C CA . PHE A 1 102 ? -4.146 2.148 -9.870 1.00 96.06 102 PHE A CA 1
ATOM 780 C C . PHE A 1 102 ? -4.910 0.829 -9.981 1.00 96.06 102 PHE A C 1
ATOM 782 O O . PHE A 1 102 ? -4.342 -0.167 -10.435 1.00 96.06 102 PHE A O 1
ATOM 789 N N . GLN A 1 103 ? -6.205 0.828 -9.662 1.00 97.25 103 GLN A N 1
ATOM 790 C CA . GLN A 1 103 ? -7.093 -0.308 -9.896 1.00 97.25 103 GLN A CA 1
ATOM 791 C C . GLN A 1 103 ? -7.081 -0.723 -11.376 1.00 97.25 103 GLN A C 1
ATOM 793 O O . GLN A 1 103 ? -6.770 -1.874 -11.696 1.00 97.25 103 GLN A O 1
ATOM 798 N N . LYS A 1 104 ? -7.297 0.228 -12.297 1.00 96.94 104 LYS A N 1
ATOM 799 C CA . LYS A 1 104 ? -7.210 -0.006 -13.751 1.00 96.94 104 LYS A CA 1
ATOM 800 C C . LYS A 1 104 ? -5.822 -0.470 -14.197 1.00 96.94 104 LYS A C 1
ATOM 802 O O . LYS A 1 104 ? -5.712 -1.279 -15.118 1.00 96.94 104 LYS A O 1
ATOM 807 N N . ALA A 1 105 ? -4.760 0.019 -13.555 1.00 95.69 105 ALA A N 1
ATOM 808 C CA . ALA A 1 105 ? -3.388 -0.383 -13.854 1.00 95.69 105 ALA A CA 1
ATOM 809 C C . ALA A 1 105 ? -3.045 -1.815 -13.404 1.00 95.69 105 ALA A C 1
ATOM 811 O O . ALA A 1 105 ? -2.003 -2.346 -13.792 1.00 95.69 105 ALA A O 1
ATOM 812 N N . GLY A 1 106 ? -3.920 -2.461 -12.630 1.00 95.06 106 GLY A N 1
ATOM 813 C CA . GLY A 1 106 ? -3.725 -3.823 -12.144 1.00 95.06 106 GLY A CA 1
ATOM 814 C C . GLY A 1 106 ? -3.039 -3.909 -10.784 1.00 95.06 106 GLY A C 1
ATOM 815 O O . GLY A 1 106 ? -2.411 -4.928 -10.507 1.00 95.06 106 GLY A O 1
ATOM 816 N N . CYS A 1 107 ? -3.165 -2.860 -9.966 1.00 95.62 107 CYS A N 1
ATOM 817 C CA . CYS A 1 107 ? -2.972 -2.943 -8.521 1.00 95.62 107 CYS A CA 1
ATOM 818 C C . CYS A 1 107 ? -3.909 -4.009 -7.926 1.00 95.62 107 CYS A C 1
ATOM 820 O O . CYS A 1 107 ? -5.024 -4.194 -8.424 1.00 95.62 107 CYS A O 1
ATOM 822 N N . ASP A 1 108 ? -3.443 -4.709 -6.893 1.00 97.44 108 ASP A N 1
ATOM 823 C CA . ASP A 1 108 ? -4.231 -5.680 -6.126 1.00 97.44 108 ASP A CA 1
ATOM 824 C C . ASP A 1 108 ? -4.385 -5.217 -4.662 1.00 97.44 108 ASP A C 1
ATOM 826 O O . ASP A 1 108 ? -5.461 -5.361 -4.083 1.00 97.44 108 ASP A O 1
ATOM 830 N N . LEU A 1 109 ? -3.337 -4.607 -4.090 1.00 97.69 109 LEU A N 1
ATOM 831 C CA . LEU A 1 109 ? -3.321 -4.004 -2.757 1.00 97.69 109 LEU A CA 1
ATOM 832 C C . LEU A 1 109 ? -2.893 -2.536 -2.847 1.00 97.69 109 LEU A C 1
ATOM 834 O O . LEU A 1 109 ? -1.809 -2.226 -3.335 1.00 97.69 109 LEU A O 1
ATOM 838 N N . TYR A 1 110 ? -3.743 -1.632 -2.364 1.00 98.31 110 TYR A N 1
ATOM 839 C CA . TYR A 1 110 ? -3.489 -0.194 -2.344 1.00 98.31 110 TYR A CA 1
ATOM 840 C C . TYR A 1 110 ? -3.090 0.240 -0.929 1.00 98.31 110 TYR A C 1
ATOM 842 O O . TYR A 1 110 ? -3.950 0.395 -0.060 1.00 98.31 110 TYR A O 1
ATOM 850 N N . CYS A 1 111 ? -1.789 0.410 -0.686 1.00 98.19 111 CYS A N 1
ATOM 851 C CA . CYS A 1 111 ? -1.240 0.737 0.626 1.00 98.19 111 CYS A CA 1
ATOM 852 C C . CYS A 1 111 ? -0.982 2.241 0.749 1.00 98.19 111 CYS A C 1
ATOM 854 O O . CYS A 1 111 ? -0.024 2.763 0.186 1.00 98.19 111 CYS A O 1
ATOM 856 N N . PHE A 1 112 ? -1.842 2.964 1.464 1.00 97.56 112 PHE A N 1
ATOM 857 C CA . PHE A 1 112 ? -1.721 4.415 1.636 1.00 97.56 112 PHE A CA 1
ATOM 858 C C . PHE A 1 112 ? -1.156 4.774 3.010 1.00 97.56 112 PHE A C 1
ATOM 860 O O . PHE A 1 112 ? -1.299 4.030 3.973 1.00 97.56 112 PHE A O 1
ATOM 867 N N . HIS A 1 113 ? -0.558 5.953 3.132 1.00 97.50 113 HIS A N 1
ATOM 868 C CA . HIS A 1 113 ? -0.103 6.460 4.423 1.00 97.50 113 HIS A CA 1
ATOM 869 C C . HIS A 1 113 ? -1.243 7.039 5.262 1.00 97.50 113 HIS A C 1
ATOM 871 O O . HIS A 1 113 ? -1.977 7.909 4.783 1.00 97.50 113 HIS A O 1
ATOM 877 N N . TYR A 1 114 ? -1.340 6.635 6.534 1.00 97.94 114 TYR A N 1
ATOM 878 C CA . TYR A 1 114 ? -2.304 7.200 7.488 1.00 97.94 114 TYR A CA 1
ATOM 879 C C . TYR A 1 114 ? -2.236 8.734 7.504 1.00 97.94 114 TYR A C 1
ATOM 881 O O . TYR A 1 114 ? -3.257 9.416 7.469 1.00 97.94 114 TYR A O 1
ATOM 889 N N . GLU A 1 115 ? -1.023 9.288 7.456 1.00 95.19 115 GLU A N 1
ATOM 890 C CA . GLU A 1 115 ? -0.768 10.726 7.514 1.00 95.19 115 GLU A CA 1
ATOM 891 C C . GLU A 1 115 ? -1.285 11.486 6.276 1.00 95.19 115 GLU A C 1
ATOM 893 O O . GLU A 1 115 ? -1.530 12.689 6.351 1.00 95.19 115 GLU A O 1
ATOM 898 N N . ALA A 1 116 ? -1.471 10.79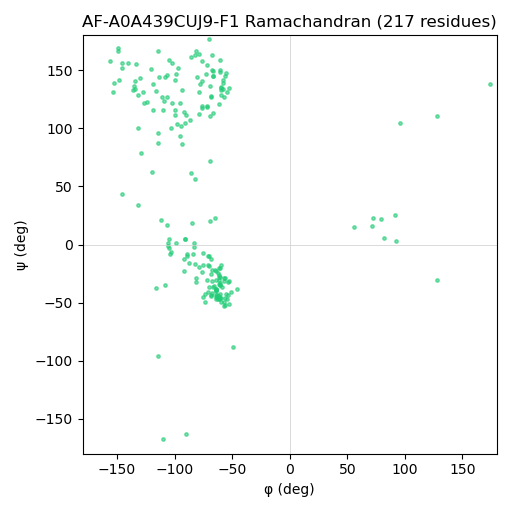9 5.143 1.00 93.69 116 ALA A N 1
ATOM 899 C CA . ALA A 1 116 ? -1.989 11.371 3.897 1.00 93.69 116 ALA A CA 1
ATOM 900 C C . ALA A 1 116 ? -3.520 11.251 3.763 1.00 93.69 116 ALA A C 1
ATOM 902 O O . ALA A 1 116 ? -4.135 11.900 2.912 1.00 93.69 116 ALA A O 1
ATOM 903 N N . ALA A 1 117 ? -4.167 10.447 4.607 1.00 93.56 117 ALA A N 1
ATOM 904 C CA . ALA A 1 117 ? -5.591 10.130 4.504 1.00 93.56 117 ALA A CA 1
ATOM 905 C C . ALA A 1 117 ? -6.526 11.155 5.173 1.00 93.56 117 ALA A C 1
ATOM 907 O O . ALA A 1 117 ? -7.689 10.857 5.416 1.00 93.56 117 ALA A O 1
ATOM 908 N N . PHE A 1 118 ? -6.032 12.371 5.423 1.00 94.81 118 PHE A N 1
ATOM 909 C CA . PHE A 1 118 ? -6.809 13.543 5.866 1.00 94.81 118 PHE A CA 1
ATOM 910 C C . PHE A 1 118 ? -6.864 14.638 4.781 1.00 94.81 118 PHE A C 1
ATOM 912 O O . PHE A 1 118 ? -7.054 15.829 5.051 1.00 94.81 118 PHE A O 1
ATOM 919 N N . SER A 1 119 ? -6.622 14.238 3.533 1.00 91.75 119 SER A N 1
ATOM 920 C CA . SER A 1 119 ? -6.584 15.086 2.343 1.00 91.75 119 SER A CA 1
ATOM 921 C C . SER A 1 119 ? -7.967 15.198 1.682 1.00 91.75 119 SER A C 1
ATOM 923 O O . SER A 1 119 ? -8.994 14.991 2.325 1.00 91.75 119 SER A O 1
ATOM 925 N N . THR A 1 120 ? -8.029 15.631 0.421 1.00 93.25 120 THR A N 1
ATOM 926 C CA . THR A 1 120 ? -9.289 15.788 -0.327 1.00 93.25 120 THR A CA 1
ATOM 927 C C . THR A 1 120 ? -10.070 14.475 -0.475 1.00 93.25 120 THR A C 1
ATOM 929 O O . THR A 1 120 ? -9.498 13.392 -0.578 1.00 93.25 120 THR A O 1
ATOM 932 N N . ALA A 1 121 ? -11.399 14.581 -0.522 1.00 94.75 121 ALA A N 1
ATOM 933 C CA . ALA A 1 121 ? -12.300 13.473 -0.816 1.00 94.75 121 ALA A CA 1
ATOM 934 C C . ALA A 1 121 ? -12.473 13.198 -2.323 1.00 94.75 121 ALA A C 1
ATOM 936 O O . ALA A 1 121 ? -13.249 12.305 -2.670 1.00 94.75 121 ALA A O 1
ATOM 937 N N . ALA A 1 122 ? -11.792 13.951 -3.197 1.00 93.81 122 ALA A N 1
ATOM 938 C CA . ALA A 1 122 ? -11.855 13.779 -4.645 1.00 93.81 122 ALA A CA 1
ATOM 939 C C . ALA A 1 122 ? -11.443 12.361 -5.080 1.00 93.81 122 ALA A C 1
ATOM 941 O O . ALA A 1 122 ? -10.514 11.761 -4.540 1.00 93.81 122 ALA A O 1
ATOM 942 N N . GLU A 1 123 ? -12.148 11.839 -6.082 1.00 94.88 123 GLU A N 1
ATOM 943 C CA . GLU A 1 123 ? -12.027 10.453 -6.551 1.00 94.88 123 GLU A CA 1
ATOM 944 C C . GLU A 1 123 ? -11.288 10.307 -7.887 1.00 94.88 123 GLU A C 1
ATOM 946 O O . GLU A 1 123 ? -11.113 9.184 -8.365 1.00 94.88 123 GLU A O 1
ATOM 951 N N . SER A 1 124 ? -10.870 11.424 -8.489 1.00 91.31 124 SER A N 1
ATOM 952 C CA . SER A 1 124 ? -9.986 11.451 -9.655 1.00 91.31 124 SER A CA 1
ATOM 953 C C . SER A 1 124 ? -8.965 12.589 -9.539 1.00 91.31 124 SER A C 1
ATOM 955 O O . SER A 1 124 ? -9.222 13.567 -8.825 1.00 91.31 124 SER A O 1
ATOM 957 N N . PRO A 1 125 ? -7.812 12.495 -10.224 1.00 87.25 125 PRO A N 1
ATOM 958 C CA . PRO A 1 125 ? -6.777 13.529 -10.191 1.00 87.25 125 PRO A CA 1
ATOM 959 C C . PRO A 1 125 ? -7.249 14.891 -10.710 1.00 87.25 125 PRO A C 1
ATOM 961 O O . PRO A 1 125 ? -6.823 15.927 -10.201 1.00 87.25 125 PRO A O 1
ATOM 964 N N . GLU A 1 126 ? -8.150 14.888 -11.693 1.00 87.75 126 GLU A N 1
ATOM 965 C CA . GLU A 1 126 ? -8.695 16.089 -12.334 1.00 87.75 126 GLU A CA 1
ATOM 966 C C . GLU A 1 126 ? -9.838 16.720 -11.528 1.00 87.75 126 GLU A C 1
ATOM 968 O O . GLU A 1 126 ? -10.203 17.873 -11.764 1.00 87.75 126 GLU A O 1
ATOM 973 N N . ALA A 1 127 ? -10.420 15.975 -10.584 1.00 88.38 127 ALA A N 1
ATOM 974 C CA . ALA A 1 127 ? -11.522 16.444 -9.764 1.00 88.38 127 ALA A CA 1
ATOM 975 C C . ALA A 1 127 ? -11.036 17.319 -8.600 1.00 88.38 127 ALA A C 1
ATOM 977 O O . ALA A 1 127 ? -10.020 17.056 -7.946 1.00 88.38 127 ALA A O 1
ATOM 978 N N . THR A 1 128 ? -11.832 18.337 -8.284 1.00 87.12 128 THR A N 1
ATOM 979 C CA . THR A 1 128 ? -11.686 19.155 -7.080 1.00 87.12 128 THR A CA 1
ATOM 980 C C . THR A 1 128 ? -12.809 18.838 -6.096 1.00 87.12 128 THR A C 1
ATOM 982 O O . THR A 1 128 ? -13.938 18.537 -6.479 1.00 87.12 128 THR A O 1
ATOM 985 N N . SER A 1 129 ? -12.491 18.858 -4.803 1.00 89.19 129 SER A N 1
ATOM 986 C CA . SER A 1 129 ? -13.469 18.674 -3.733 1.00 89.19 129 SER A CA 1
ATOM 987 C C . SER A 1 129 ? -12.993 19.372 -2.466 1.00 89.19 129 SER A C 1
ATOM 989 O O . SER A 1 129 ? -11.850 19.169 -2.041 1.00 89.19 129 SER A O 1
ATOM 991 N N . ASP A 1 130 ? -13.886 20.150 -1.857 1.00 91.19 130 ASP A N 1
ATOM 992 C CA . ASP A 1 130 ? -13.658 20.787 -0.556 1.00 91.19 130 ASP A CA 1
ATOM 993 C C . ASP A 1 130 ? -13.844 19.809 0.613 1.00 91.19 130 ASP A C 1
ATOM 995 O O . ASP A 1 130 ? -13.327 20.037 1.710 1.00 91.19 130 ASP A O 1
ATOM 999 N N . ALA A 1 131 ? -14.546 18.694 0.383 1.00 94.94 131 ALA A N 1
ATOM 1000 C CA . ALA A 1 131 ? -14.694 17.638 1.372 1.00 94.94 131 ALA A CA 1
ATOM 1001 C C . ALA A 1 131 ? -13.348 16.943 1.629 1.00 94.94 131 ALA A C 1
ATOM 1003 O O . ALA A 1 131 ? -12.480 16.853 0.751 1.00 94.94 131 ALA A O 1
ATOM 1004 N N . LYS A 1 132 ? -13.176 16.436 2.851 1.00 94.62 132 LYS A N 1
ATOM 1005 C CA . LYS A 1 132 ? -11.995 15.676 3.266 1.00 94.62 132 LYS A CA 1
ATOM 1006 C C . LYS A 1 132 ? -12.326 14.200 3.387 1.00 94.62 132 LYS A C 1
ATOM 1008 O O . LYS A 1 132 ? -13.443 13.846 3.748 1.00 94.62 132 LYS A O 1
ATOM 1013 N N . THR A 1 133 ? -11.357 13.356 3.058 1.00 96.44 133 THR A N 1
ATOM 1014 C CA . THR A 1 133 ? -11.424 11.931 3.388 1.00 96.44 133 THR A CA 1
ATOM 1015 C C . THR A 1 133 ? -10.887 11.704 4.798 1.00 96.44 133 THR A C 1
ATOM 1017 O O . THR A 1 133 ? -10.176 12.550 5.343 1.00 96.44 133 THR A O 1
ATOM 1020 N N . SER A 1 134 ? -11.229 10.558 5.375 1.00 97.69 134 SER A N 1
ATOM 1021 C CA . SER A 1 134 ? -10.564 9.984 6.544 1.00 97.69 134 SER A CA 1
ATOM 1022 C C . SER A 1 134 ? -9.874 8.664 6.160 1.00 97.69 134 SER A C 1
ATOM 1024 O O . SER A 1 134 ? -10.183 8.115 5.093 1.00 97.69 134 SER A O 1
ATOM 1026 N N . PRO A 1 135 ? -8.984 8.107 7.009 1.00 98.06 135 PRO A N 1
ATOM 1027 C CA . PRO A 1 135 ? -8.447 6.759 6.810 1.00 98.06 135 PRO A CA 1
ATOM 1028 C C . PRO A 1 135 ? -9.550 5.707 6.650 1.00 98.06 135 PRO A C 1
ATOM 1030 O O . PRO A 1 135 ? -9.500 4.894 5.732 1.00 98.06 135 PRO A O 1
ATOM 1033 N N . LYS A 1 136 ? -10.586 5.779 7.490 1.00 98.06 136 LYS A N 1
ATOM 1034 C CA . LYS A 1 136 ? -11.746 4.880 7.472 1.00 98.06 136 LYS A CA 1
ATOM 1035 C C . LYS A 1 136 ? -12.528 4.961 6.156 1.00 98.06 136 LYS A C 1
ATOM 1037 O O . LYS A 1 136 ? -12.820 3.931 5.552 1.00 98.06 136 LYS A O 1
ATOM 1042 N N . ASP A 1 137 ? -12.817 6.173 5.680 1.00 98.06 137 ASP A N 1
ATOM 1043 C CA . ASP A 1 137 ? -13.533 6.373 4.411 1.00 98.06 137 ASP A CA 1
ATOM 1044 C C . ASP A 1 137 ? -12.703 5.921 3.208 1.00 98.06 137 ASP A C 1
ATOM 1046 O O . ASP A 1 137 ? -13.243 5.383 2.241 1.00 98.06 137 ASP A O 1
ATOM 1050 N N . LEU A 1 138 ? -11.385 6.131 3.261 1.00 98.56 138 LEU A N 1
ATOM 1051 C CA . LEU A 1 138 ? -10.477 5.709 2.203 1.00 98.56 138 LEU A CA 1
ATOM 1052 C C . LEU A 1 138 ? -10.374 4.181 2.133 1.00 98.56 138 LEU A C 1
ATOM 1054 O O . LEU A 1 138 ? -10.462 3.637 1.037 1.00 98.56 138 LEU A O 1
ATOM 1058 N N . ILE A 1 139 ? -10.269 3.487 3.271 1.00 98.81 139 ILE A N 1
ATOM 1059 C CA . ILE A 1 139 ? -10.288 2.014 3.326 1.00 98.81 139 ILE A CA 1
ATOM 1060 C C . ILE A 1 139 ? -11.579 1.476 2.700 1.00 98.81 139 ILE A C 1
ATOM 1062 O O . ILE A 1 139 ? -11.527 0.649 1.789 1.00 98.81 139 ILE A O 1
ATOM 1066 N N . ARG A 1 140 ? -12.737 2.014 3.106 1.00 98.69 140 ARG A N 1
ATOM 1067 C CA . ARG A 1 140 ? -14.037 1.639 2.531 1.00 98.69 140 ARG A CA 1
ATOM 1068 C C . ARG A 1 140 ? -14.071 1.844 1.018 1.00 98.69 140 ARG A C 1
ATOM 1070 O O . ARG A 1 140 ? -14.474 0.945 0.287 1.00 98.69 140 ARG A O 1
ATOM 1077 N N . TYR A 1 141 ? -13.596 2.994 0.545 1.00 98.62 141 TYR A N 1
ATOM 1078 C CA . TYR A 1 141 ? -13.548 3.314 -0.879 1.00 98.62 141 TYR A CA 1
ATOM 1079 C C . TYR A 1 141 ? -12.621 2.382 -1.680 1.00 98.62 141 TYR A C 1
ATOM 1081 O O . TYR A 1 141 ? -12.962 1.992 -2.797 1.00 98.62 141 TYR A O 1
ATOM 1089 N N . ILE A 1 142 ? -11.473 1.990 -1.116 1.00 98.75 142 ILE A N 1
ATOM 1090 C CA . ILE A 1 142 ? -10.550 1.020 -1.727 1.00 98.75 142 ILE A CA 1
ATOM 1091 C C . ILE A 1 142 ? -11.237 -0.345 -1.882 1.00 98.75 142 ILE A C 1
ATOM 1093 O O . ILE A 1 142 ? -11.218 -0.912 -2.978 1.00 98.75 142 ILE A O 1
ATOM 1097 N N . HIS A 1 143 ? -11.919 -0.829 -0.840 1.00 98.75 143 HIS A N 1
ATOM 1098 C CA . HIS A 1 143 ? -12.675 -2.082 -0.907 1.00 98.75 143 HIS A CA 1
ATOM 1099 C C . HIS A 1 143 ? -13.838 -2.026 -1.899 1.00 98.75 143 HIS A C 1
ATOM 1101 O O . HIS A 1 143 ? -14.063 -2.982 -2.638 1.00 98.75 143 HIS A O 1
ATOM 1107 N N . ASP A 1 144 ? -14.566 -0.908 -1.960 1.00 98.50 144 ASP A N 1
ATOM 1108 C CA . ASP A 1 144 ? -15.651 -0.719 -2.930 1.00 98.50 144 ASP A CA 1
ATOM 1109 C C . ASP A 1 144 ? -15.130 -0.694 -4.383 1.00 98.50 144 ASP A C 1
ATOM 1111 O O . ASP A 1 144 ? -15.869 -1.023 -5.312 1.00 98.50 144 ASP A O 1
ATOM 1115 N N . CYS A 1 145 ? -13.842 -0.389 -4.592 1.00 98.25 145 CYS A N 1
ATOM 1116 C CA . CYS A 1 145 ? -13.154 -0.533 -5.880 1.00 98.25 145 CYS A CA 1
ATOM 1117 C C . CYS A 1 145 ? -12.638 -1.963 -6.159 1.00 98.25 145 CYS A C 1
ATOM 1119 O O . CYS A 1 145 ? -12.086 -2.209 -7.236 1.00 98.25 145 CYS A O 1
ATOM 1121 N N . GLY A 1 146 ? -12.819 -2.902 -5.225 1.00 97.81 146 GLY A N 1
ATOM 1122 C CA . GLY A 1 146 ? -12.404 -4.302 -5.349 1.00 97.81 146 GLY A CA 1
ATOM 1123 C C . GLY A 1 146 ? -10.914 -4.553 -5.102 1.00 97.81 146 GLY A C 1
ATOM 1124 O O . GLY A 1 146 ? -10.386 -5.548 -5.592 1.00 97.81 146 GLY A O 1
ATOM 1125 N N . LEU A 1 147 ? -10.234 -3.649 -4.393 1.00 98.31 147 LEU A N 1
ATOM 1126 C CA . LEU A 1 147 ? -8.829 -3.785 -4.004 1.00 98.31 147 LEU A CA 1
ATOM 1127 C C . LEU A 1 147 ? -8.705 -4.148 -2.522 1.00 98.31 147 LEU A C 1
ATOM 1129 O O . LEU A 1 147 ? -9.608 -3.852 -1.742 1.00 98.31 147 LEU A O 1
ATOM 1133 N N . LEU A 1 148 ? -7.563 -4.717 -2.136 1.00 98.25 148 LEU A N 1
ATOM 1134 C CA . LEU A 1 148 ? -7.167 -4.828 -0.730 1.00 98.25 148 LEU A CA 1
ATOM 1135 C C . LEU A 1 148 ? -6.662 -3.468 -0.223 1.00 98.25 148 LEU A C 1
ATOM 1137 O O . LEU A 1 148 ? -5.951 -2.760 -0.946 1.00 98.25 148 LEU A O 1
ATOM 1141 N N . ALA A 1 149 ? -6.992 -3.106 1.013 1.00 98.69 149 ALA A N 1
ATOM 1142 C CA . ALA A 1 149 ? -6.564 -1.858 1.636 1.00 98.69 149 ALA A CA 1
ATOM 1143 C C . ALA A 1 149 ? -5.365 -2.074 2.568 1.00 98.69 149 ALA A C 1
ATOM 1145 O O . ALA A 1 149 ? -5.469 -2.726 3.607 1.00 98.69 149 ALA A O 1
ATOM 1146 N N . GLY A 1 150 ? -4.224 -1.474 2.226 1.00 98.44 150 GLY A N 1
ATOM 1147 C CA . GLY A 1 150 ? -3.075 -1.363 3.123 1.00 98.44 150 GLY A CA 1
ATOM 1148 C C . GLY A 1 150 ? -3.026 0.004 3.799 1.00 98.44 150 GLY A C 1
ATOM 1149 O O . GLY A 1 150 ? -3.376 1.014 3.182 1.00 98.44 150 GLY A O 1
ATOM 1150 N N . ILE A 1 151 ? -2.550 0.055 5.042 1.00 98.44 151 ILE A N 1
ATOM 1151 C CA . ILE A 1 151 ? -2.267 1.319 5.725 1.00 98.44 151 ILE A CA 1
ATOM 1152 C C . ILE A 1 151 ? -0.838 1.362 6.263 1.00 98.44 151 ILE A C 1
ATOM 1154 O O . ILE A 1 151 ? -0.429 0.518 7.057 1.00 98.44 151 ILE A O 1
ATOM 1158 N N . ALA A 1 152 ? -0.078 2.361 5.828 1.00 98.19 152 ALA A N 1
ATOM 1159 C CA . ALA A 1 152 ? 1.310 2.578 6.197 1.00 98.19 152 ALA A CA 1
ATOM 1160 C C . ALA A 1 152 ? 1.448 3.644 7.290 1.00 98.19 152 ALA A C 1
ATOM 1162 O O . ALA A 1 152 ? 0.760 4.670 7.259 1.00 98.19 152 ALA A O 1
ATOM 1163 N N . LEU A 1 153 ? 2.379 3.425 8.220 1.00 97.75 153 LEU A N 1
ATOM 1164 C CA . LEU A 1 153 ? 2.768 4.382 9.255 1.00 97.75 153 LEU A CA 1
ATOM 1165 C C . LEU A 1 153 ? 4.226 4.801 9.080 1.00 97.75 153 LEU A C 1
ATOM 1167 O O . LEU A 1 153 ? 5.112 3.952 8.957 1.00 97.75 153 LEU A O 1
ATOM 1171 N N . LYS A 1 154 ? 4.490 6.109 9.134 1.00 95.56 154 LYS A N 1
ATOM 1172 C CA . LYS A 1 154 ? 5.852 6.642 9.263 1.00 95.56 154 LYS A CA 1
ATOM 1173 C C . LYS A 1 154 ? 6.471 6.310 10.632 1.00 95.56 154 LYS A C 1
ATOM 11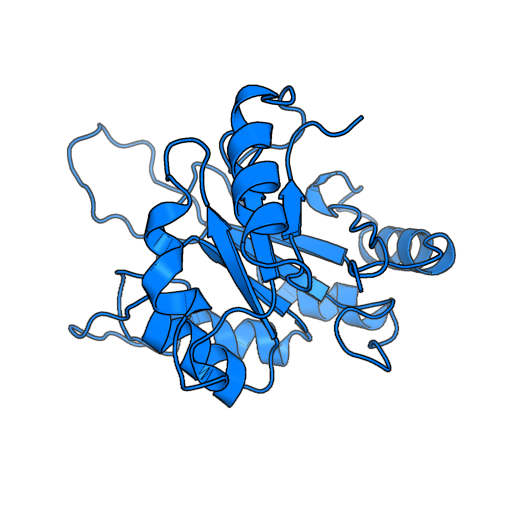75 O O . LYS A 1 154 ? 5.735 6.070 11.596 1.00 95.56 154 LYS A O 1
ATOM 1180 N N . PRO A 1 155 ? 7.808 6.412 10.783 1.00 95.56 155 PRO A N 1
ATOM 1181 C CA . PRO A 1 155 ? 8.475 6.162 12.064 1.00 95.56 155 PRO A CA 1
ATOM 1182 C C . PRO A 1 155 ? 7.972 7.029 13.230 1.00 95.56 155 PRO A C 1
ATOM 1184 O O . PRO A 1 155 ? 7.908 6.582 14.370 1.00 95.56 155 PRO A O 1
ATOM 1187 N N . MET A 1 156 ? 7.533 8.262 12.973 1.00 94.44 156 MET A N 1
ATOM 1188 C CA . MET A 1 156 ? 7.028 9.142 14.039 1.00 94.44 156 MET A CA 1
ATOM 1189 C C . MET A 1 156 ? 5.555 8.912 14.403 1.00 94.44 156 MET A C 1
ATOM 1191 O O . MET A 1 156 ? 5.078 9.481 15.382 1.00 94.44 156 MET A O 1
ATOM 1195 N N . THR A 1 157 ? 4.833 8.086 13.645 1.00 95.75 157 THR A N 1
ATOM 1196 C CA . THR A 1 157 ? 3.412 7.810 13.881 1.00 95.75 157 THR A CA 1
ATOM 1197 C C . THR A 1 157 ? 3.272 6.538 14.704 1.00 95.75 157 THR A C 1
ATOM 1199 O O . THR A 1 157 ? 3.772 5.476 14.318 1.00 95.75 157 THR A O 1
ATOM 1202 N N . GLY A 1 158 ? 2.634 6.648 15.867 1.00 96.75 158 GLY A N 1
ATOM 1203 C CA . GLY A 1 158 ? 2.390 5.510 16.747 1.00 96.75 158 GLY A CA 1
ATOM 1204 C C . GLY A 1 158 ? 1.248 4.619 16.250 1.00 96.75 158 GLY A C 1
ATOM 1205 O O . GLY A 1 158 ? 0.411 5.033 15.450 1.00 96.75 158 GLY A O 1
ATOM 1206 N N . VAL A 1 159 ? 1.234 3.360 16.691 1.00 97.25 159 VAL A N 1
ATOM 1207 C CA . VAL A 1 159 ? 0.263 2.344 16.235 1.00 97.25 159 VAL A CA 1
ATOM 1208 C C . VAL A 1 159 ? -1.128 2.526 16.834 1.00 97.25 159 VAL A C 1
ATOM 1210 O O . VAL A 1 159 ? -2.102 1.991 16.312 1.00 97.25 159 VAL A O 1
ATOM 1213 N N . GLU A 1 160 ? -1.241 3.294 17.915 1.00 97.31 160 GLU A N 1
ATOM 1214 C CA . GLU A 1 160 ? -2.492 3.607 18.600 1.00 97.31 160 GLU A CA 1
ATOM 1215 C C . GLU A 1 160 ? -3.522 4.268 17.679 1.00 97.31 160 GLU A C 1
ATOM 1217 O O . GLU A 1 160 ? -4.718 4.023 17.846 1.00 97.31 160 GLU A O 1
ATOM 1222 N N . VAL A 1 161 ? -3.067 5.001 16.654 1.00 97.56 161 VAL A N 1
ATOM 1223 C CA . VAL A 1 161 ? -3.930 5.625 15.637 1.00 97.56 161 VAL A CA 1
ATOM 1224 C C . VAL A 1 161 ? -4.749 4.608 14.836 1.00 97.56 161 VAL A C 1
ATOM 1226 O O . VAL A 1 161 ? -5.758 4.960 14.232 1.00 97.56 161 VAL A O 1
ATOM 1229 N N . LEU A 1 162 ? -4.328 3.340 14.828 1.00 97.94 162 LEU A N 1
ATOM 1230 C CA . LEU A 1 162 ? -4.995 2.262 14.103 1.00 97.94 162 LEU A CA 1
ATOM 1231 C C . LEU A 1 162 ? -6.070 1.555 14.932 1.00 97.94 162 LEU A C 1
ATOM 1233 O O . LEU A 1 162 ? -6.782 0.720 14.384 1.00 97.94 162 LEU A O 1
ATOM 1237 N N . THR A 1 163 ? -6.192 1.850 16.230 1.00 97.19 163 THR A N 1
ATOM 1238 C CA . THR A 1 163 ? -7.093 1.119 17.140 1.00 97.19 163 THR A CA 1
ATOM 1239 C C . THR A 1 163 ? -8.536 1.158 16.643 1.00 97.19 163 THR A C 1
ATOM 1241 O O . THR A 1 163 ? -9.129 0.107 16.425 1.00 97.19 163 THR A O 1
ATOM 1244 N N . GLU A 1 164 ? -9.072 2.351 16.374 1.00 97.00 164 GLU A N 1
ATOM 1245 C CA . GLU A 1 164 ? -10.456 2.512 15.904 1.00 97.00 164 GLU A CA 1
ATOM 1246 C C . GLU A 1 164 ? -10.697 1.869 14.532 1.00 97.00 164 GLU A C 1
ATOM 1248 O O . GLU A 1 164 ? -11.795 1.394 14.252 1.00 97.00 164 GL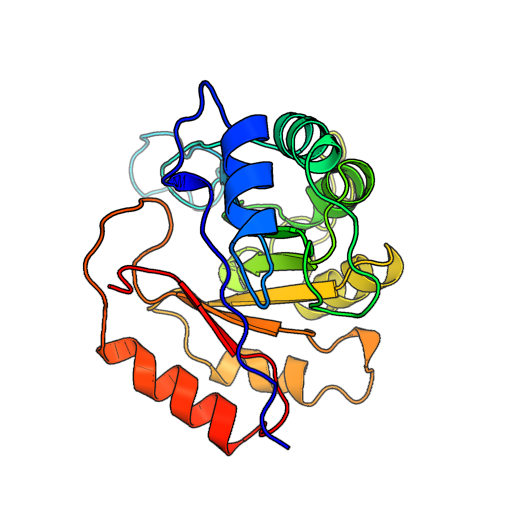U A O 1
ATOM 1253 N N . LEU A 1 165 ? -9.667 1.831 13.679 1.00 97.75 165 LEU A N 1
ATOM 1254 C CA . LEU A 1 165 ? -9.748 1.211 12.357 1.00 97.75 165 LEU A CA 1
ATOM 1255 C C . LEU A 1 165 ? -9.766 -0.312 12.470 1.00 97.75 165 LEU A C 1
ATOM 1257 O O . LEU A 1 165 ? -10.621 -0.954 11.877 1.00 97.75 165 LEU A O 1
ATOM 1261 N N . LEU A 1 166 ? -8.842 -0.895 13.236 1.00 97.81 166 LEU A N 1
ATOM 1262 C CA . LEU A 1 166 ? -8.687 -2.346 13.380 1.00 97.81 166 LEU A CA 1
ATOM 1263 C C . LEU A 1 166 ? -9.820 -2.980 14.198 1.00 97.81 166 LEU A C 1
ATOM 1265 O O . LEU A 1 166 ? -10.194 -4.126 13.943 1.00 97.81 166 LEU A O 1
ATOM 1269 N N . GLU A 1 167 ? -10.385 -2.238 15.151 1.00 97.44 167 GLU A N 1
ATOM 1270 C CA . GLU A 1 167 ? -11.511 -2.670 15.987 1.00 97.44 167 GLU A CA 1
ATOM 1271 C C . GLU A 1 167 ? -12.878 -2.299 15.393 1.00 97.44 167 GLU A C 1
ATOM 1273 O O . GLU A 1 167 ? -13.906 -2.552 16.026 1.00 97.44 167 GLU A O 1
ATOM 1278 N N . SER A 1 168 ? -12.922 -1.737 14.176 1.00 97.44 168 SER A N 1
ATOM 1279 C CA . SER A 1 168 ? -14.195 -1.423 13.529 1.00 97.44 168 SER A CA 1
ATOM 1280 C C . SER A 1 168 ? -15.062 -2.685 13.371 1.00 97.44 168 SER A C 1
ATOM 1282 O O . SER A 1 168 ? -14.573 -3.724 12.908 1.00 97.44 168 SER A O 1
ATOM 1284 N N . PRO A 1 169 ? -16.365 -2.616 13.712 1.00 96.81 169 PRO A N 1
ATOM 1285 C CA . PRO A 1 169 ? -17.286 -3.726 13.502 1.00 96.81 169 PRO A CA 1
ATOM 1286 C C . PRO A 1 169 ? -17.604 -3.962 12.019 1.00 96.81 169 PRO A C 1
ATOM 1288 O O . PRO A 1 169 ? -18.092 -5.039 11.681 1.00 96.81 169 PRO A O 1
ATOM 1291 N N . ASP A 1 170 ? -17.354 -2.984 11.138 1.00 97.31 170 ASP A N 1
ATOM 1292 C CA . ASP A 1 170 ? -17.544 -3.130 9.695 1.00 97.31 170 ASP A CA 1
ATOM 1293 C C . ASP A 1 170 ? -16.233 -3.608 9.046 1.00 97.31 170 ASP A C 1
ATOM 1295 O O . ASP A 1 170 ? -15.258 -2.851 8.999 1.00 97.31 170 ASP A O 1
ATOM 1299 N N . PRO A 1 171 ? -16.179 -4.834 8.488 1.00 95.31 171 PRO A N 1
ATOM 1300 C CA . PRO A 1 171 ? -14.991 -5.331 7.809 1.00 95.31 171 PRO A CA 1
ATOM 1301 C C . PRO A 1 171 ? -14.511 -4.434 6.669 1.00 95.31 171 PRO A C 1
ATOM 1303 O O . PRO A 1 171 ? -13.311 -4.389 6.429 1.00 95.31 171 PRO A O 1
ATOM 1306 N N . LYS A 1 172 ? -15.410 -3.688 6.009 1.00 97.06 172 LYS A N 1
ATOM 1307 C CA . LYS A 1 172 ? -15.038 -2.761 4.935 1.00 97.06 172 LYS A CA 1
ATOM 1308 C C . LYS A 1 172 ? -14.268 -1.539 5.424 1.00 97.06 172 LYS A C 1
ATOM 1310 O O . LYS A 1 172 ? -13.774 -0.788 4.593 1.00 97.06 172 LYS A O 1
ATOM 1315 N N . GLU A 1 173 ? -14.179 -1.309 6.725 1.00 96.88 173 GLU A N 1
ATOM 1316 C CA . GLU A 1 173 ? -13.429 -0.194 7.308 1.00 96.88 173 GLU A CA 1
ATOM 1317 C C . GLU A 1 173 ? -12.085 -0.621 7.901 1.00 96.88 173 GLU A C 1
ATOM 1319 O O . GLU A 1 173 ? -11.301 0.235 8.315 1.00 96.88 173 GLU A O 1
ATOM 1324 N N . ARG A 1 174 ? -11.814 -1.929 7.950 1.00 98.19 174 ARG A N 1
ATOM 1325 C CA . ARG A 1 174 ? -10.581 -2.479 8.511 1.00 98.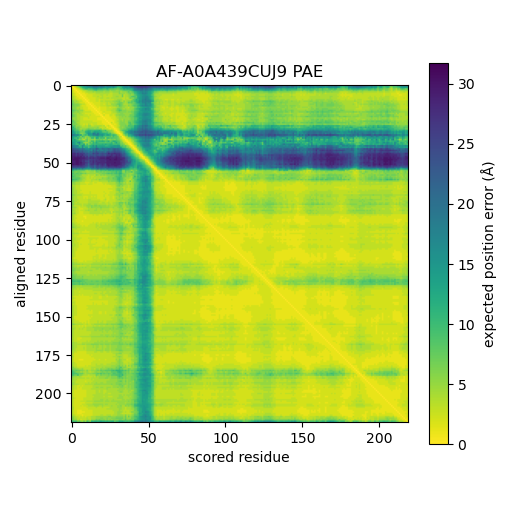19 174 ARG A CA 1
ATOM 1326 C C . ARG A 1 174 ? -9.547 -2.669 7.406 1.00 98.19 174 ARG A C 1
ATOM 1328 O O . ARG A 1 174 ? -9.898 -3.234 6.380 1.00 98.19 174 ARG A O 1
ATOM 1335 N N . PRO A 1 175 ? -8.287 -2.253 7.589 1.00 98.12 175 PRO A N 1
ATOM 1336 C CA . PRO A 1 175 ? -7.247 -2.540 6.609 1.00 98.12 175 PRO A CA 1
ATOM 1337 C C . PRO A 1 175 ? -6.952 -4.050 6.553 1.00 98.12 175 PRO A C 1
ATOM 1339 O O . PRO A 1 175 ? -6.941 -4.723 7.585 1.00 98.12 175 PRO A O 1
ATOM 1342 N N . ASP A 1 176 ? -6.645 -4.563 5.363 1.00 97.81 176 ASP A N 1
ATOM 1343 C CA . ASP A 1 176 ? -6.189 -5.944 5.148 1.00 97.81 176 ASP A CA 1
ATOM 1344 C C . ASP A 1 176 ? -4.720 -6.138 5.557 1.00 97.81 176 ASP A C 1
ATOM 1346 O O . ASP A 1 176 ? -4.275 -7.254 5.845 1.00 97.81 176 ASP A O 1
ATOM 1350 N N . MET A 1 177 ? -3.950 -5.045 5.570 1.00 97.69 177 MET A N 1
ATOM 1351 C CA . MET A 1 177 ? -2.528 -5.035 5.900 1.00 97.69 177 MET A CA 1
ATOM 1352 C C . MET A 1 177 ? -2.116 -3.722 6.570 1.00 97.69 177 MET A C 1
ATOM 1354 O O . MET A 1 177 ? -2.551 -2.642 6.172 1.00 97.69 177 MET A O 1
ATOM 1358 N N . VAL A 1 178 ? -1.222 -3.807 7.556 1.00 98.38 178 VAL A N 1
ATOM 1359 C CA . VAL A 1 178 ? -0.540 -2.641 8.133 1.00 98.38 178 VAL A CA 1
ATOM 1360 C C . VAL A 1 178 ? 0.935 -2.676 7.754 1.00 98.38 178 VAL A C 1
ATOM 1362 O O . VAL A 1 178 ? 1.607 -3.668 8.022 1.00 98.38 178 VAL A O 1
ATOM 1365 N N . LEU A 1 179 ? 1.444 -1.587 7.184 1.00 98.12 179 LEU A N 1
ATOM 1366 C CA . LEU A 1 179 ? 2.855 -1.398 6.865 1.00 98.12 179 LEU A CA 1
ATOM 1367 C C . LEU A 1 179 ? 3.520 -0.490 7.910 1.00 98.12 179 LEU A C 1
ATOM 1369 O O . LEU A 1 179 ? 3.121 0.657 8.112 1.00 98.12 179 LEU A O 1
ATOM 1373 N N . ILE A 1 180 ? 4.562 -0.992 8.570 1.00 98.12 180 ILE A N 1
ATOM 1374 C CA . ILE A 1 180 ? 5.418 -0.203 9.458 1.00 98.12 180 ILE A CA 1
ATOM 1375 C C . ILE A 1 180 ? 6.687 0.183 8.702 1.00 98.12 180 ILE A C 1
ATOM 1377 O O . ILE A 1 180 ? 7.528 -0.668 8.411 1.00 98.12 180 ILE A O 1
ATOM 1381 N N . MET A 1 181 ? 6.844 1.473 8.407 1.00 96.94 181 MET A N 1
ATOM 1382 C CA . MET A 1 181 ? 8.084 1.975 7.819 1.00 96.94 181 MET A CA 1
ATOM 1383 C C . MET A 1 181 ? 9.218 1.881 8.839 1.00 96.94 181 MET A C 1
ATOM 1385 O O . MET A 1 181 ? 9.105 2.398 9.949 1.00 96.94 181 MET A O 1
ATOM 1389 N N . THR A 1 182 ? 10.333 1.268 8.447 1.00 96.19 182 THR A N 1
ATOM 1390 C CA . THR A 1 182 ? 11.551 1.130 9.265 1.00 96.19 182 THR A CA 1
ATOM 1391 C C . THR A 1 182 ? 12.687 2.037 8.789 1.00 96.19 182 THR A C 1
ATOM 1393 O O . THR A 1 182 ? 13.844 1.837 9.157 1.00 96.19 182 THR A O 1
ATOM 1396 N N . VAL A 1 183 ? 12.344 3.038 7.973 1.00 93.56 183 VAL A N 1
ATOM 1397 C CA . VAL A 1 183 ? 13.144 4.190 7.524 1.00 93.56 183 VAL A CA 1
ATOM 1398 C C . VAL A 1 183 ? 12.195 5.372 7.284 1.00 93.56 183 VAL A C 1
ATOM 1400 O O . VAL A 1 183 ? 10.983 5.174 7.181 1.00 93.56 183 VAL A O 1
ATOM 1403 N N . GLU A 1 184 ? 12.703 6.599 7.142 1.00 91.00 184 GLU A N 1
ATOM 1404 C CA . GLU A 1 184 ? 11.846 7.692 6.660 1.00 91.00 184 GLU A CA 1
ATOM 1405 C C . GLU A 1 184 ? 11.494 7.439 5.181 1.00 91.00 184 GLU A C 1
ATOM 1407 O O . GLU A 1 184 ? 12.400 7.212 4.371 1.00 91.00 184 GLU A O 1
ATOM 1412 N N . PRO A 1 185 ? 10.208 7.442 4.788 1.00 86.69 185 PRO A N 1
ATOM 1413 C CA . PRO A 1 185 ? 9.819 7.172 3.409 1.00 86.69 185 PRO A CA 1
ATOM 1414 C C . PRO A 1 185 ? 10.407 8.185 2.417 1.00 86.69 185 PRO A C 1
ATOM 1416 O O . PRO A 1 185 ? 10.597 9.363 2.721 1.00 86.69 185 PRO A O 1
ATOM 1419 N N . GLY A 1 186 ? 10.644 7.720 1.190 1.00 80.12 186 GLY A N 1
ATOM 1420 C CA . GLY A 1 186 ? 11.066 8.550 0.058 1.00 80.12 186 GLY A CA 1
ATOM 1421 C C . GLY A 1 186 ? 12.317 8.056 -0.663 1.00 80.12 186 GLY A C 1
ATOM 1422 O O . GLY A 1 186 ? 12.402 8.220 -1.877 1.00 80.12 186 GLY A O 1
ATOM 1423 N N . PHE A 1 187 ? 13.254 7.399 0.028 1.00 78.56 187 PHE A N 1
ATOM 1424 C CA . PHE A 1 187 ? 14.511 6.931 -0.575 1.00 78.56 187 PHE A CA 1
ATOM 1425 C C . PHE A 1 187 ? 14.856 5.491 -0.189 1.00 78.56 187 PHE A C 1
ATOM 1427 O O . PHE A 1 187 ? 14.714 5.091 0.967 1.00 78.56 187 PHE A O 1
ATOM 1434 N N . GLY A 1 188 ? 15.378 4.727 -1.153 1.00 80.12 188 GLY A N 1
ATOM 1435 C CA . GLY A 1 188 ? 15.982 3.416 -0.903 1.00 80.12 188 GLY A CA 1
ATOM 1436 C C . GLY A 1 188 ? 17.406 3.519 -0.336 1.00 80.12 188 GLY A C 1
ATOM 1437 O O . GLY A 1 188 ? 18.046 4.563 -0.426 1.00 80.12 188 GLY A O 1
ATOM 1438 N N . GLY A 1 189 ? 17.916 2.421 0.234 1.00 81.75 189 GLY A N 1
ATOM 1439 C CA . GLY A 1 189 ? 19.304 2.320 0.727 1.00 81.75 189 GLY A CA 1
ATOM 1440 C C . GLY A 1 189 ? 19.559 2.912 2.119 1.00 81.75 189 GLY A C 1
ATOM 1441 O O . GLY A 1 189 ? 20.700 2.954 2.575 1.00 81.75 189 GLY A O 1
ATOM 1442 N N . GLN A 1 190 ? 18.510 3.361 2.804 1.00 90.44 190 GLN A N 1
ATOM 1443 C CA . GLN A 1 190 ? 18.589 3.828 4.186 1.00 90.44 190 GLN A CA 1
ATOM 1444 C C . GLN A 1 190 ? 18.799 2.662 5.169 1.00 90.44 190 GLN A C 1
ATOM 1446 O O . GLN A 1 190 ? 18.434 1.520 4.887 1.00 90.44 190 GLN A O 1
ATOM 1451 N N . LYS A 1 191 ? 19.392 2.954 6.335 1.00 93.19 191 LYS A N 1
ATOM 1452 C CA . LYS A 1 191 ? 19.659 1.956 7.383 1.00 93.19 191 LYS A CA 1
ATOM 1453 C C . LYS A 1 191 ? 18.393 1.633 8.173 1.00 93.19 191 LYS A C 1
ATOM 1455 O O . LYS A 1 191 ? 17.681 2.547 8.572 1.00 93.19 191 LYS A O 1
ATOM 1460 N N . PHE A 1 192 ? 18.192 0.351 8.460 1.00 96.12 192 PHE A N 1
ATOM 1461 C CA . PHE A 1 192 ? 17.090 -0.150 9.277 1.00 96.12 192 PHE A CA 1
ATOM 1462 C C . PHE A 1 192 ? 17.014 0.515 10.660 1.00 96.12 192 PHE A C 1
ATOM 1464 O O . PHE A 1 192 ? 18.002 0.559 11.399 1.00 96.12 192 PHE A O 1
ATOM 1471 N N . MET A 1 193 ? 15.819 0.973 11.033 1.00 95.56 193 MET A N 1
ATOM 1472 C CA . MET A 1 193 ? 15.509 1.525 12.350 1.00 95.56 193 MET A CA 1
ATOM 1473 C C . MET A 1 193 ? 14.909 0.448 13.263 1.00 95.56 193 MET A C 1
ATOM 1475 O O . MET A 1 193 ? 13.698 0.244 13.310 1.00 95.56 193 MET A O 1
ATOM 1479 N N . ALA A 1 194 ? 15.753 -0.219 14.056 1.00 95.88 194 ALA A N 1
ATOM 1480 C CA . ALA A 1 194 ? 15.299 -1.233 15.018 1.00 95.88 194 ALA A CA 1
ATOM 1481 C C . ALA A 1 194 ? 14.331 -0.687 16.087 1.00 95.88 194 ALA A C 1
ATOM 1483 O O . ALA A 1 194 ? 13.571 -1.457 16.675 1.00 95.88 194 ALA A O 1
ATOM 1484 N N . SER A 1 195 ? 14.320 0.635 16.302 1.00 95.94 195 SER A N 1
ATOM 1485 C CA . SER A 1 195 ? 13.369 1.338 17.172 1.00 95.94 195 SER A CA 1
ATOM 1486 C C . SER A 1 195 ? 11.909 1.168 16.757 1.00 95.94 195 SER A C 1
ATOM 1488 O O . SER A 1 195 ? 11.030 1.394 17.582 1.00 95.94 195 SER A O 1
ATOM 1490 N N . GLU A 1 196 ? 11.642 0.749 15.517 1.00 97.31 196 GLU A N 1
ATOM 1491 C CA . GLU A 1 196 ? 10.286 0.559 15.000 1.00 97.31 196 GLU A CA 1
ATOM 1492 C C . GLU A 1 196 ? 9.724 -0.842 15.292 1.00 97.31 196 GLU A C 1
ATOM 1494 O O . GLU A 1 196 ? 8.512 -1.048 15.256 1.00 97.31 196 GLU A O 1
ATOM 1499 N N . LEU A 1 197 ? 10.564 -1.820 15.656 1.00 96.06 197 LEU A N 1
ATOM 1500 C CA . LEU A 1 197 ? 10.115 -3.188 15.955 1.00 96.06 197 LEU A CA 1
ATOM 1501 C C . LEU A 1 197 ? 9.118 -3.310 17.123 1.00 96.06 197 LEU A C 1
ATOM 1503 O O . LEU A 1 197 ? 8.216 -4.147 17.022 1.00 96.06 197 LEU A O 1
ATOM 1507 N N . PRO A 1 198 ? 9.188 -2.499 18.197 1.00 97.69 198 PRO A N 1
ATOM 1508 C CA . PRO A 1 198 ? 8.150 -2.477 19.225 1.00 97.69 198 PRO A CA 1
ATOM 1509 C C . PRO A 1 198 ? 6.737 -2.241 18.669 1.00 97.69 198 PRO A C 1
ATOM 1511 O O . PRO A 1 198 ? 5.783 -2.819 19.186 1.00 97.69 198 PRO A O 1
ATOM 1514 N N . LYS A 1 199 ? 6.583 -1.473 17.578 1.00 97.75 199 LYS A N 1
ATOM 1515 C CA . LYS A 1 199 ? 5.286 -1.281 16.902 1.00 97.75 199 LYS A CA 1
ATOM 1516 C C . LYS A 1 199 ? 4.761 -2.585 16.309 1.00 97.75 199 LYS A C 1
ATOM 1518 O O . LYS A 1 199 ? 3.601 -2.937 16.509 1.00 97.75 199 LYS A O 1
ATOM 1523 N N . VAL A 1 200 ? 5.635 -3.329 15.630 1.00 97.12 200 VAL A N 1
ATOM 1524 C CA . VAL A 1 200 ? 5.319 -4.641 15.043 1.00 97.12 200 VAL A CA 1
ATOM 1525 C C . VAL A 1 200 ? 4.922 -5.635 16.136 1.00 97.12 200 VAL A C 1
ATOM 1527 O O . VAL A 1 200 ? 3.924 -6.340 15.997 1.00 97.12 200 VAL A O 1
ATOM 1530 N N . GLN A 1 201 ? 5.666 -5.666 17.246 1.00 96.88 201 GLN A N 1
ATOM 1531 C CA . GLN A 1 201 ? 5.375 -6.537 18.389 1.00 96.88 201 GLN A CA 1
ATOM 1532 C C . GLN A 1 201 ? 4.026 -6.204 19.036 1.00 96.88 201 GLN A C 1
ATOM 1534 O O . GLN A 1 201 ? 3.232 -7.111 19.290 1.00 96.88 201 GLN A O 1
ATOM 1539 N N . ALA A 1 202 ? 3.742 -4.916 19.257 1.00 96.94 202 ALA A N 1
ATOM 1540 C CA . ALA A 1 202 ? 2.473 -4.460 19.815 1.00 96.94 202 ALA A CA 1
ATOM 1541 C C . ALA A 1 202 ? 1.286 -4.856 18.922 1.00 96.94 202 ALA A C 1
ATOM 1543 O O . ALA A 1 202 ? 0.307 -5.423 19.413 1.00 96.94 202 ALA A O 1
ATOM 1544 N N . LEU A 1 203 ? 1.399 -4.634 17.607 1.00 97.00 203 LEU A N 1
ATOM 1545 C CA . LEU A 1 203 ? 0.371 -5.026 16.641 1.00 97.00 203 LEU A CA 1
ATOM 1546 C C . LEU A 1 203 ? 0.180 -6.542 16.583 1.0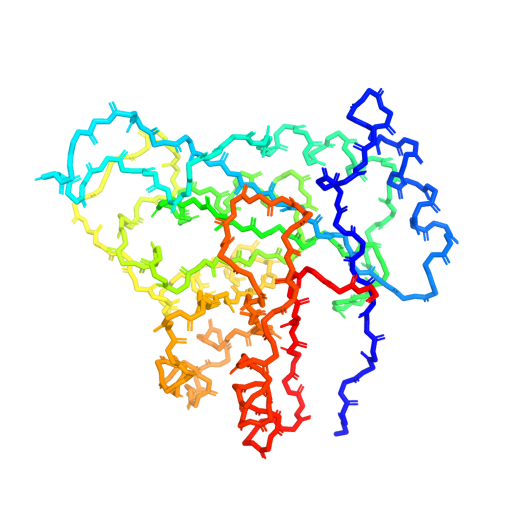0 97.00 203 LEU A C 1
ATOM 1548 O O . LEU A 1 203 ? -0.953 -7.002 16.654 1.00 97.00 203 LEU A O 1
ATOM 1552 N N . ARG A 1 204 ? 1.258 -7.334 16.506 1.00 96.31 204 ARG A N 1
ATOM 1553 C CA . ARG A 1 204 ? 1.155 -8.803 16.447 1.00 96.31 204 ARG A CA 1
ATOM 1554 C C . ARG A 1 204 ? 0.544 -9.390 17.719 1.00 96.31 204 ARG A C 1
ATOM 1556 O O . ARG A 1 204 ? -0.224 -10.342 17.625 1.00 96.31 204 ARG A O 1
ATOM 1563 N N . SER A 1 205 ? 0.883 -8.837 18.884 1.00 96.12 205 SER A N 1
ATOM 1564 C CA . SER A 1 205 ? 0.337 -9.276 20.173 1.00 96.12 205 SER A CA 1
ATOM 1565 C C . SER A 1 205 ? -1.177 -9.051 20.249 1.00 96.12 205 SER A C 1
ATOM 1567 O O . SER A 1 205 ? -1.918 -9.941 20.662 1.00 96.12 205 SER A O 1
ATOM 1569 N N . LYS A 1 206 ? -1.646 -7.882 19.794 1.00 96.69 206 LYS A N 1
ATOM 1570 C CA . LYS A 1 206 ? -3.066 -7.508 19.844 1.00 96.69 206 LYS A CA 1
ATOM 1571 C C . LYS A 1 206 ? -3.892 -8.099 18.696 1.00 96.69 206 LYS A C 1
ATOM 1573 O O . LYS A 1 206 ? -5.060 -8.420 18.892 1.00 96.69 206 LYS A O 1
ATOM 1578 N N . TYR A 1 207 ? -3.287 -8.276 17.521 1.00 96.06 207 TYR A N 1
ATOM 1579 C CA . TYR A 1 207 ? -3.943 -8.735 16.294 1.00 96.06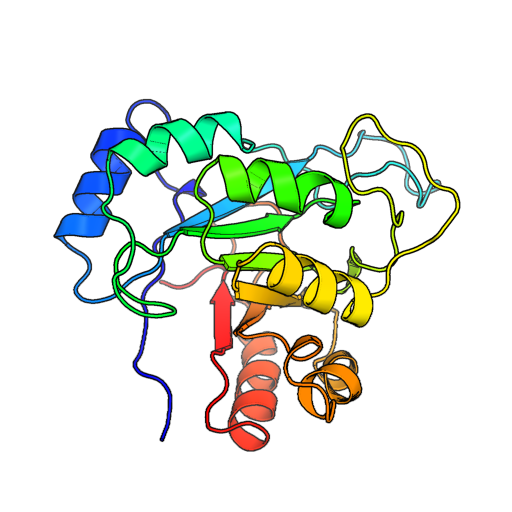 207 TYR A CA 1
ATOM 1580 C C . TYR A 1 207 ? -3.170 -9.920 15.674 1.00 96.06 207 TYR A C 1
ATOM 1582 O O . TYR A 1 207 ? -2.415 -9.751 14.709 1.00 96.06 207 TYR A O 1
ATOM 1590 N N . PRO A 1 208 ? -3.342 -11.147 16.208 1.00 94.94 208 PRO A N 1
ATOM 1591 C CA . PRO A 1 208 ? -2.514 -12.305 15.857 1.00 94.94 208 PRO A CA 1
ATOM 1592 C C . PRO A 1 208 ? -2.581 -12.741 14.394 1.00 94.94 208 PRO A C 1
ATOM 1594 O O . PRO A 1 208 ? -1.618 -13.331 13.904 1.00 94.94 208 PRO A O 1
ATOM 1597 N N . ASP A 1 209 ? -3.671 -12.421 13.697 1.00 93.94 209 ASP A N 1
ATOM 1598 C CA . ASP A 1 209 ? -3.923 -12.830 12.312 1.00 93.94 209 ASP A CA 1
ATOM 1599 C C . ASP A 1 209 ? -3.754 -11.674 11.301 1.00 93.94 209 ASP A C 1
ATOM 1601 O O . ASP A 1 209 ? -3.917 -11.876 10.103 1.00 93.94 209 ASP A O 1
ATOM 1605 N N . LEU A 1 210 ? -3.390 -10.466 11.754 1.00 95.12 210 LEU A N 1
ATOM 1606 C CA . LEU A 1 210 ? -3.180 -9.304 10.881 1.00 95.12 210 LEU A CA 1
ATOM 1607 C C . LEU A 1 210 ? -1.930 -9.485 10.007 1.00 95.12 210 LEU A C 1
ATOM 1609 O O . LEU A 1 210 ? -0.869 -9.874 10.514 1.00 95.12 210 LEU A O 1
ATOM 1613 N N . ASN A 1 211 ? -2.014 -9.154 8.717 1.00 95.50 211 ASN A N 1
ATOM 1614 C CA . ASN A 1 211 ? -0.826 -9.004 7.879 1.00 95.50 211 ASN A CA 1
ATOM 1615 C C . ASN A 1 211 ? -0.086 -7.727 8.285 1.00 95.50 211 ASN A C 1
ATOM 1617 O O . ASN A 1 211 ? -0.634 -6.628 8.211 1.00 95.50 211 ASN A O 1
ATOM 1621 N N . ILE A 1 212 ? 1.154 -7.888 8.747 1.00 97.19 212 ILE A N 1
ATOM 1622 C CA . ILE A 1 212 ? 2.017 -6.778 9.153 1.00 97.19 212 ILE A CA 1
ATOM 1623 C C . ILE A 1 212 ? 3.239 -6.810 8.248 1.00 97.19 212 ILE A C 1
ATOM 1625 O O . ILE A 1 212 ? 4.004 -7.774 8.284 1.00 97.19 212 ILE A O 1
ATOM 1629 N N . GLU A 1 213 ? 3.394 -5.768 7.446 1.00 96.62 213 GLU A N 1
ATOM 1630 C CA . GLU A 1 213 ? 4.541 -5.550 6.580 1.00 96.62 213 GLU A CA 1
ATOM 1631 C C . GLU A 1 213 ? 5.547 -4.611 7.259 1.00 96.62 213 GLU A C 1
ATOM 1633 O O . GLU A 1 213 ? 5.192 -3.769 8.089 1.00 96.62 213 GLU A O 1
ATOM 1638 N N . VAL A 1 214 ? 6.820 -4.771 6.907 1.00 96.19 214 VAL A N 1
ATOM 1639 C CA . VAL A 1 214 ? 7.908 -3.857 7.257 1.00 96.19 214 VAL A CA 1
ATOM 1640 C C . VAL A 1 214 ? 8.654 -3.474 5.982 1.00 96.19 214 VAL A C 1
ATOM 1642 O O . VAL A 1 214 ? 9.019 -4.356 5.207 1.00 96.19 214 VAL A O 1
ATOM 1645 N N . ASP A 1 215 ? 8.901 -2.180 5.774 1.00 94.12 215 ASP A N 1
ATOM 1646 C CA . ASP A 1 215 ? 9.672 -1.676 4.628 1.00 94.12 215 ASP A CA 1
ATOM 1647 C C . ASP A 1 215 ? 10.738 -0.669 5.076 1.00 94.12 215 ASP A C 1
ATOM 1649 O O . ASP A 1 215 ? 10.449 0.310 5.769 1.00 94.12 215 ASP A O 1
ATOM 1653 N N . GLY A 1 216 ? 11.981 -0.906 4.643 1.00 92.62 216 GLY A N 1
ATOM 1654 C CA . GLY A 1 216 ? 13.118 -0.020 4.880 1.00 92.62 216 GLY A CA 1
ATOM 1655 C C . GLY A 1 216 ? 14.346 -0.698 5.487 1.00 92.62 216 GLY A C 1
ATOM 1656 O O . GLY A 1 216 ? 14.367 -1.037 6.667 1.00 92.62 216 GLY A O 1
ATOM 1657 N N . GLY A 1 217 ? 15.425 -0.815 4.709 1.00 89.00 217 GLY A N 1
ATOM 1658 C CA . GLY A 1 217 ? 16.746 -1.209 5.220 1.00 89.00 217 GLY A CA 1
ATOM 1659 C C . GLY A 1 217 ? 16.892 -2.678 5.636 1.00 89.00 217 GLY A C 1
ATOM 1660 O O . GLY A 1 217 ? 17.846 -3.005 6.332 1.00 89.00 217 GLY A O 1
ATOM 1661 N N . LEU A 1 218 ? 15.972 -3.552 5.222 1.00 86.12 218 LEU A N 1
ATOM 1662 C CA . LEU A 1 218 ? 16.029 -4.991 5.492 1.00 86.12 218 LEU A CA 1
ATOM 1663 C C . LEU A 1 218 ? 17.139 -5.651 4.656 1.00 86.12 218 LEU A C 1
ATOM 1665 O O . LEU A 1 218 ? 17.086 -5.611 3.424 1.00 86.12 218 LEU A O 1
ATOM 1669 N N . GLY A 1 219 ? 18.127 -6.257 5.318 1.00 75.31 219 GLY A N 1
ATOM 1670 C CA . GLY A 1 219 ? 19.265 -6.932 4.686 1.00 75.31 219 GLY A CA 1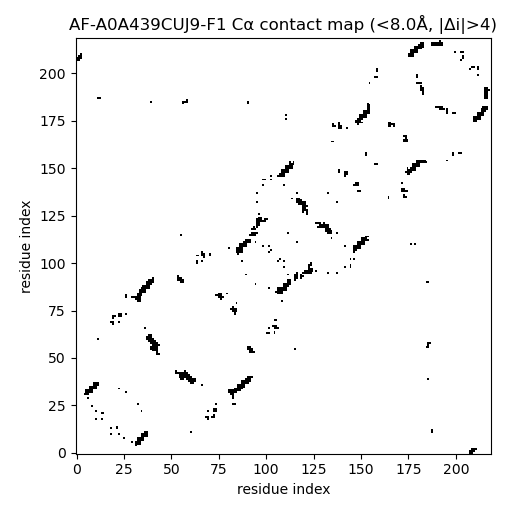
ATOM 1671 C C . GLY A 1 219 ? 20.321 -7.382 5.680 1.00 75.31 219 GLY A C 1
ATOM 1672 O O . GLY A 1 219 ? 20.387 -6.785 6.778 1.00 75.31 219 GLY A O 1
#

Radius of gyration: 16.53 Å; Cα contacts (8 Å, |Δi|>4): 443; chains: 1; bounding box: 37×47×38 Å

Organism: NCBI:txid363999

Nearest PDB structures (foldseek):
  1h1z-assembly1_B  TM=9.111E-01  e=3.527E-15  Oryza sativa
  3ovr-assembly1_B  TM=9.018E-01  e=2.783E-15  Homo sapiens
  1tqx-assembly1_A  TM=9.047E-01  e=2.105E-13  Plasmodium falciparum 3D7
  4nu7-assembly1_C  TM=9.006E-01  e=2.668E-13  Toxoplasma gondii
  2fb2-assembly1_B  TM=4.999E-01  e=1.291E-01  Staphylococcus aureus

Sequence (219 aa):
MAPKAIIAPSILSADFAQLGATARGRWTRAPTGSMLISCVEPKPLEPPARKRDGHFVPNITFGAPVVAKIRKHVDRPTESHGRGTFDCHMMIAEPKKWVKEFQKAGCDLYCFHYEAAFSTAAESPEATSDAKTSPKDLIRYIHDCGLLAGIALKPMTGVEVLTELLESPDPKERPDMVLIMTVEPGFGGQKFMASELPKVQALRSKYPDLNIEVDGGLG

Foldseek 3Di:
DFDDDADAAECQPPDPVCLQVVLLVCLVPGPWYEHEAEAFDADPPDDDPDPDDWGQAHAGDDALVVLLVNLVNFDPAPDVSTRRAHAYEYSTQQQQQCLLSNLVSPHAEDEYEQNSQQAANHNHPPDDHPDGGHLQRSLLSNVVSVHAYHYEYFPVDALVVCPCQCPPPDPSRHHQEYEYEQDGPDDAPDAGNPVRVVRVVVCCVVPVHHHYHYDHHDD

pLDDT: mean 87.46, std 15.04, range [34.59, 98.81]

Solvent-accessible surface area (backbone atoms only — not comparable to full-atom values): 12020 Å² total; per-residue (Å²): 112,70,60,79,85,69,49,54,64,55,54,83,81,51,61,79,94,43,45,43,62,51,49,30,53,49,58,74,68,43,95,41,18,35,36,32,41,65,27,37,35,46,58,80,98,63,76,98,82,67,102,77,77,72,40,58,27,83,29,70,69,53,57,43,76,56,45,40,57,39,43,77,43,46,61,74,41,95,49,88,82,22,51,46,25,28,32,34,38,38,45,32,27,49,54,52,19,45,50,63,54,32,48,75,21,56,46,42,26,49,25,35,36,58,89,27,27,70,28,47,50,22,65,36,82,88,51,82,49,92,52,63,33,40,57,49,58,44,28,32,53,36,41,76,70,73,32,43,21,29,38,31,37,54,70,88,53,68,69,73,80,44,48,71,36,69,67,39,88,49,71,57,34,33,61,66,29,40,33,42,29,21,34,76,78,64,63,84,92,47,70,54,41,75,86,46,49,64,53,55,52,54,47,42,72,78,39,56,60,58,45,73,47,76,50,45,45,84,127

Secondary structure (DSSP, 8-state):
-PPPP-----GGGS-GGGHHHHHHHHHHH-SS-EEEEEEE-------TT-S-SS-SSS-----HHHHHHHHTTSPPPSSTT-TTEEEEEEE-S-GGGGHHHHHHHT-SEEEEEGGGTTSB--SSTT---SSB--HHHHHHHHHHTT-EEEEEE-TTS-GGGGHHHHT-SSGGGS-SEEEEESS-TT-SSPPP-GGGHHHHHHHHHH-TT-EEEEESS--

Mean predicted aligned error: 5.7 Å